Protein AF-A0A9J6AFB3-F1 (afdb_monomer)

pLDDT: mean 79.72, std 18.53, range [33.34, 96.12]

Sequence (185 aa):
MSPGISDPQLFFNQYLTPVLTSLRTRASAGGKRKFAANVFSAPDFQTIHALVQCTADLSAQGCYNCLSAVYSSLPDCECYAKRGNYHLMPSCIVRYEPYSFFNESLLAEAPPPLLSPPQPVSLLLPPPPPGKADKTPRTTTIIVVLAVTVVIFIVCIPVILMKRRKRKLVNKRESKDGLLMIKES

Mean predicted aligned error: 17.47 Å

Nearest PDB structures (foldseek):
  6gre-assembly1_A  TM=7.853E-01  e=1.695E-06  Arabidopsis thaliana
  6grf-assembly3_C  TM=8.055E-01  e=6.878E-06  Arabidopsis thaliana
  6grf-assembly1_A  TM=8.084E-01  e=7.769E-06  Arabidopsis thaliana
  3a2e-assembly2_B  TM=7.905E-01  e=1.429E-05  Ginkgo biloba
  4ddq-assembly1_B  TM=3.298E-01  e=2.056E+00  Bacillus subtilis

Radius of gyration: 26.36 Å; Cα contacts (8 Å, |Δi|>4): 180; chains: 1; bounding box: 50×64×77 Å

Organism: Solanum commersonii (NCBI:txid4109)

Structure (mmCIF, N/CA/C/O backbone):
data_AF-A0A9J6AFB3-F1
#
_entry.id   AF-A0A9J6AFB3-F1
#
loop_
_atom_site.group_PDB
_atom_site.id
_atom_site.type_symbol
_atom_site.label_atom_id
_atom_site.label_alt_id
_atom_site.label_comp_id
_atom_site.label_asym_id
_atom_site.label_entity_id
_atom_site.label_seq_id
_atom_site.pdbx_PDB_ins_code
_atom_site.Cartn_x
_atom_site.Cartn_y
_atom_site.Cartn_z
_atom_site.occupancy
_atom_site.B_iso_or_equiv
_atom_site.auth_seq_id
_atom_site.auth_comp_id
_atom_site.auth_asym_id
_atom_site.auth_atom_id
_atom_site.pdbx_PDB_model_num
ATOM 1 N N . MET A 1 1 ? 2.588 6.632 -23.016 1.00 43.12 1 MET A N 1
ATOM 2 C CA . MET A 1 1 ? 2.873 5.346 -22.343 1.00 43.12 1 MET A CA 1
ATOM 3 C C . MET A 1 1 ? 4.046 5.590 -21.407 1.00 43.12 1 MET A C 1
ATOM 5 O O . MET A 1 1 ? 5.099 5.970 -21.893 1.00 43.12 1 MET A O 1
ATOM 9 N N . SER A 1 2 ? 3.870 5.502 -20.091 1.00 52.91 2 SER A N 1
ATOM 10 C CA . SER A 1 2 ? 4.990 5.723 -19.166 1.00 52.91 2 SER A CA 1
ATOM 11 C C . SER A 1 2 ? 5.853 4.444 -19.142 1.00 52.91 2 SER A C 1
ATOM 13 O O . SER A 1 2 ? 5.262 3.377 -18.963 1.00 52.91 2 SER A O 1
ATOM 15 N N . PRO A 1 3 ? 7.187 4.484 -19.319 1.00 63.03 3 PRO A N 1
ATOM 16 C CA . PRO A 1 3 ? 8.021 3.283 -19.513 1.00 63.03 3 PRO A CA 1
ATOM 17 C C . PRO A 1 3 ? 8.035 2.385 -18.270 1.00 63.03 3 PRO A C 1
ATOM 19 O O . PRO A 1 3 ? 8.384 2.872 -17.208 1.00 63.03 3 PRO A O 1
ATOM 22 N N . GLY A 1 4 ? 7.591 1.124 -18.373 1.00 68.88 4 GLY A N 1
ATOM 23 C CA . GLY A 1 4 ? 7.476 0.172 -17.250 1.00 68.88 4 GLY A CA 1
ATOM 24 C C . GLY A 1 4 ? 8.739 0.034 -16.387 1.00 68.88 4 GLY A C 1
ATOM 25 O O . GLY A 1 4 ? 9.806 0.491 -16.770 1.00 68.88 4 GLY A O 1
ATOM 26 N N . ILE A 1 5 ? 8.606 -0.577 -15.208 1.00 80.50 5 ILE A N 1
ATOM 27 C CA . ILE A 1 5 ? 9.742 -0.802 -14.301 1.00 80.50 5 ILE A CA 1
ATOM 28 C C . ILE A 1 5 ? 10.738 -1.758 -14.963 1.00 80.50 5 ILE A C 1
ATOM 30 O O . ILE A 1 5 ? 10.336 -2.852 -15.366 1.00 80.50 5 ILE A O 1
ATOM 34 N N . SER A 1 6 ? 12.006 -1.346 -15.056 1.00 85.75 6 SER A N 1
ATOM 35 C CA . SER A 1 6 ? 13.073 -2.118 -15.711 1.00 85.75 6 SER A CA 1
ATOM 36 C C . SER A 1 6 ? 13.360 -3.436 -14.991 1.00 85.75 6 SER A C 1
ATOM 38 O O . SER A 1 6 ? 13.535 -4.470 -15.631 1.00 85.75 6 SER A O 1
ATOM 40 N N . ASP A 1 7 ? 13.366 -3.397 -13.655 1.00 89.94 7 ASP A N 1
ATOM 41 C CA . ASP A 1 7 ? 13.536 -4.561 -12.783 1.00 89.94 7 ASP A CA 1
ATOM 42 C C . ASP A 1 7 ? 12.373 -4.652 -11.770 1.00 89.94 7 ASP A C 1
ATOM 44 O O . ASP A 1 7 ? 12.407 -4.037 -10.693 1.00 89.94 7 A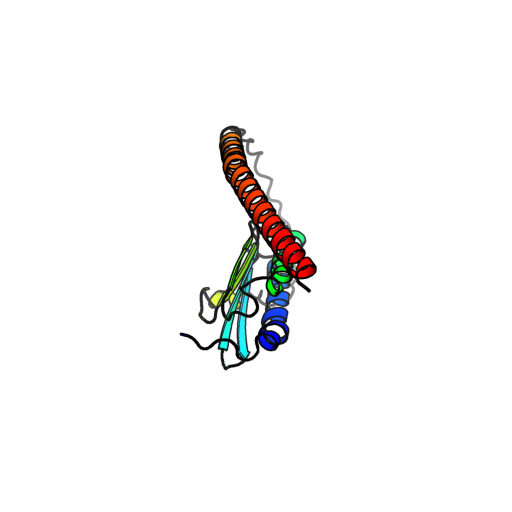SP A O 1
ATOM 48 N N . PRO A 1 8 ? 11.305 -5.395 -12.119 1.00 88.38 8 PRO A N 1
ATOM 49 C CA . PRO A 1 8 ? 10.124 -5.555 -11.274 1.00 88.38 8 PRO A CA 1
ATOM 50 C C . PRO A 1 8 ? 10.423 -6.200 -9.911 1.00 88.38 8 PRO A C 1
ATOM 52 O O . PRO A 1 8 ? 9.828 -5.823 -8.897 1.00 88.38 8 PRO A O 1
ATOM 55 N N . GLN A 1 9 ? 11.352 -7.159 -9.870 1.00 90.06 9 GLN A N 1
ATOM 56 C CA . GLN A 1 9 ? 11.665 -7.915 -8.659 1.00 90.06 9 GLN A CA 1
ATOM 57 C C . GLN A 1 9 ? 12.480 -7.065 -7.681 1.00 90.06 9 GLN A C 1
ATOM 59 O O . GLN A 1 9 ? 12.187 -7.054 -6.481 1.00 90.06 9 GLN A O 1
ATOM 64 N N . LEU A 1 10 ? 13.454 -6.307 -8.191 1.00 90.94 10 LEU A N 1
ATOM 65 C CA . LEU A 1 10 ? 14.213 -5.322 -7.424 1.00 90.94 10 LEU A CA 1
ATOM 66 C C . LEU A 1 10 ? 13.288 -4.266 -6.821 1.00 90.94 10 LEU A C 1
ATOM 68 O O . LEU A 1 10 ? 13.323 -4.035 -5.610 1.00 90.94 10 LEU A O 1
ATOM 72 N N . PHE A 1 11 ? 12.425 -3.667 -7.646 1.00 90.56 11 PHE A N 1
ATOM 73 C CA . PHE A 1 11 ? 11.455 -2.673 -7.195 1.00 90.56 11 PHE A CA 1
ATOM 74 C C . PHE A 1 11 ? 10.585 -3.205 -6.053 1.00 90.56 11 PHE A C 1
ATOM 76 O O . PHE A 1 11 ? 10.456 -2.561 -5.009 1.00 90.56 11 PHE A O 1
ATOM 83 N N . PHE A 1 12 ? 10.012 -4.398 -6.225 1.00 90.69 12 PHE A N 1
ATOM 84 C CA . PHE A 1 12 ? 9.112 -4.964 -5.230 1.00 90.69 12 PHE A CA 1
ATOM 85 C C . P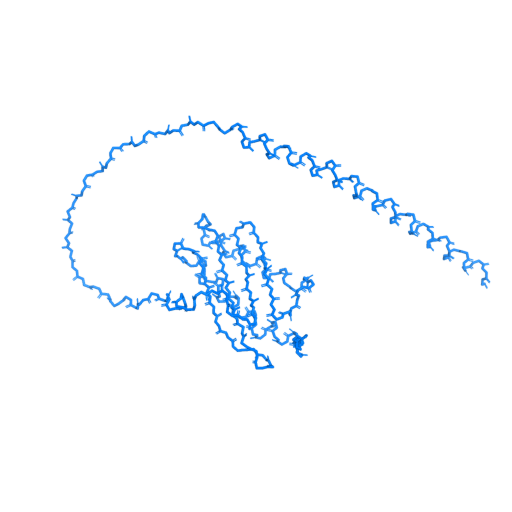HE A 1 12 ? 9.835 -5.314 -3.922 1.00 90.69 12 PHE A C 1
ATOM 87 O O . PHE A 1 12 ? 9.383 -4.914 -2.846 1.00 90.69 12 PHE A O 1
ATOM 94 N N . ASN A 1 13 ? 10.957 -6.033 -3.999 1.00 91.56 13 ASN A N 1
ATOM 95 C CA . ASN A 1 13 ? 11.630 -6.582 -2.821 1.00 91.56 13 ASN A CA 1
ATOM 96 C C . ASN A 1 13 ? 12.450 -5.538 -2.058 1.00 91.56 13 ASN A C 1
ATOM 98 O O . ASN A 1 13 ? 12.430 -5.534 -0.829 1.00 91.56 13 ASN A O 1
ATOM 102 N N . GLN A 1 14 ? 13.170 -4.661 -2.762 1.00 91.75 14 GLN A N 1
ATOM 103 C CA . GLN A 1 14 ? 14.108 -3.733 -2.122 1.00 91.75 14 GLN A CA 1
ATOM 104 C C . GLN A 1 14 ? 13.506 -2.360 -1.825 1.00 91.75 14 GLN A C 1
ATOM 106 O O . GLN A 1 14 ? 13.938 -1.714 -0.875 1.00 91.75 14 GLN A O 1
ATOM 111 N N . TYR A 1 15 ? 12.501 -1.920 -2.587 1.00 92.31 15 TYR A N 1
ATOM 112 C CA . TYR A 1 15 ? 11.960 -0.563 -2.452 1.00 92.31 15 TYR A CA 1
ATOM 113 C C . TYR A 1 15 ? 10.542 -0.557 -1.884 1.00 92.31 15 TYR A C 1
ATOM 115 O O . TYR A 1 15 ? 10.289 0.049 -0.843 1.00 92.31 15 TYR A O 1
ATOM 123 N N . LEU A 1 16 ? 9.608 -1.262 -2.526 1.00 91.81 16 LEU A N 1
ATOM 124 C CA . LEU A 1 16 ? 8.199 -1.207 -2.138 1.00 91.81 16 LEU A CA 1
ATOM 125 C C . LEU A 1 16 ? 7.927 -1.948 -0.819 1.00 91.81 16 LEU A C 1
ATOM 127 O O . LEU A 1 16 ? 7.285 -1.408 0.083 1.00 91.81 16 LEU A O 1
ATOM 131 N N . THR A 1 17 ? 8.434 -3.174 -0.687 1.00 92.12 17 THR A N 1
ATOM 132 C CA . THR A 1 17 ? 8.189 -4.049 0.471 1.00 92.12 17 THR A CA 1
ATOM 133 C C . THR A 1 17 ? 8.602 -3.430 1.814 1.00 92.12 17 THR A C 1
ATOM 135 O O . THR A 1 17 ? 7.777 -3.423 2.741 1.00 92.12 17 THR A O 1
ATOM 138 N N . PRO A 1 18 ? 9.822 -2.874 1.966 1.00 94.19 18 PRO A N 1
ATOM 139 C CA . PRO A 1 18 ? 10.234 -2.264 3.230 1.00 94.19 18 PRO A CA 1
ATOM 140 C C . PRO A 1 18 ? 9.375 -1.052 3.598 1.00 94.19 18 PRO A C 1
ATOM 142 O O . PRO A 1 18 ? 8.987 -0.891 4.760 1.00 94.19 18 PRO A O 1
ATOM 145 N N . VAL A 1 19 ? 9.011 -0.230 2.606 1.00 95.06 19 VAL A N 1
ATOM 146 C CA . VAL A 1 19 ? 8.152 0.941 2.814 1.00 95.06 19 VAL A CA 1
ATOM 147 C C . VAL A 1 19 ? 6.768 0.511 3.282 1.00 95.06 19 VAL A C 1
ATOM 149 O O . VAL A 1 19 ? 6.326 0.967 4.335 1.00 95.06 19 VAL A O 1
ATOM 152 N N . LEU A 1 20 ? 6.099 -0.401 2.571 1.00 93.94 20 LEU A N 1
ATOM 153 C CA . LEU A 1 20 ? 4.765 -0.876 2.955 1.00 93.94 20 LEU A CA 1
ATOM 154 C C . LEU A 1 20 ? 4.763 -1.550 4.337 1.00 93.94 20 LEU A C 1
ATOM 156 O O . LEU A 1 20 ? 3.833 -1.353 5.120 1.00 93.94 20 LEU A O 1
ATOM 160 N N . THR A 1 21 ? 5.833 -2.272 4.678 1.00 94.88 21 THR A N 1
ATOM 161 C CA . THR A 1 21 ? 6.031 -2.867 6.008 1.00 94.88 21 THR A CA 1
ATOM 162 C C . THR A 1 21 ? 6.105 -1.806 7.108 1.00 94.88 21 THR A C 1
ATOM 164 O O . THR A 1 21 ? 5.436 -1.940 8.137 1.00 94.88 21 THR A O 1
ATOM 167 N N . SER A 1 22 ? 6.871 -0.735 6.885 1.00 95.44 22 SER A N 1
ATOM 168 C CA . SER A 1 22 ? 6.963 0.404 7.807 1.00 95.44 22 SER A CA 1
ATOM 169 C C . SER A 1 22 ? 5.628 1.144 7.935 1.00 95.44 22 SER A C 1
ATOM 171 O O . SER A 1 22 ? 5.167 1.417 9.047 1.00 95.44 22 SER A O 1
ATOM 173 N N . LEU A 1 23 ? 4.959 1.411 6.806 1.00 95.25 23 LEU A N 1
ATOM 174 C CA . LEU A 1 23 ? 3.648 2.061 6.769 1.00 95.25 23 LEU A CA 1
ATOM 175 C C . LEU A 1 23 ? 2.605 1.284 7.565 1.00 95.25 23 LEU A C 1
ATOM 177 O O . LEU A 1 23 ? 1.886 1.876 8.368 1.00 95.25 23 LEU A O 1
ATOM 181 N N . ARG A 1 24 ? 2.562 -0.041 7.401 1.00 95.56 24 ARG A N 1
ATOM 182 C CA . ARG A 1 24 ? 1.685 -0.916 8.180 1.00 95.56 24 ARG A CA 1
ATOM 183 C C . ARG A 1 24 ? 1.901 -0.736 9.674 1.00 95.56 24 ARG A C 1
ATOM 185 O O . ARG A 1 24 ? 0.925 -0.551 10.398 1.00 95.56 24 ARG A O 1
ATOM 192 N N . THR A 1 25 ? 3.148 -0.795 10.139 1.00 95.25 25 THR A N 1
ATOM 193 C CA . THR A 1 25 ? 3.458 -0.656 11.568 1.00 95.25 25 THR A CA 1
ATOM 194 C C . THR A 1 25 ? 2.987 0.698 12.096 1.00 95.25 25 THR A C 1
ATOM 196 O O . THR A 1 25 ? 2.311 0.745 13.121 1.00 95.25 25 THR A O 1
ATOM 199 N N . ARG A 1 26 ? 3.247 1.789 11.361 1.00 94.19 26 ARG A N 1
ATOM 200 C CA . ARG A 1 26 ? 2.820 3.143 11.751 1.00 94.19 26 ARG A CA 1
ATOM 201 C C . ARG A 1 26 ? 1.300 3.304 11.778 1.00 94.19 26 ARG A C 1
ATOM 203 O O . ARG A 1 26 ? 0.762 3.765 12.778 1.00 94.19 26 ARG A O 1
ATOM 210 N N . ALA A 1 27 ? 0.601 2.870 10.731 1.00 94.75 27 ALA A N 1
ATOM 211 C CA . ALA A 1 27 ? -0.859 2.960 10.660 1.00 94.75 27 ALA A CA 1
ATOM 212 C C . ALA A 1 27 ? -1.556 2.107 11.737 1.00 94.75 27 ALA A C 1
ATOM 214 O O . ALA A 1 27 ? -2.612 2.484 12.247 1.00 94.75 27 ALA A O 1
ATOM 215 N N . SER A 1 28 ? -0.947 0.975 12.109 1.00 95.62 28 SER A N 1
ATOM 216 C CA . SER A 1 28 ? -1.469 0.067 13.139 1.00 95.62 28 SER A CA 1
ATOM 217 C C . SER A 1 28 ? -1.237 0.582 14.559 1.00 95.62 28 SER A C 1
ATOM 219 O O . SER A 1 28 ? -2.079 0.350 15.426 1.00 95.62 28 SER A O 1
ATOM 221 N N . ALA A 1 29 ? -0.123 1.286 14.799 1.00 89.56 29 ALA A N 1
ATOM 222 C CA . ALA A 1 29 ? 0.284 1.755 16.124 1.00 89.56 29 ALA A CA 1
ATOM 223 C C . ALA A 1 29 ? -0.684 2.776 16.749 1.00 89.56 29 ALA A C 1
ATOM 225 O O . ALA A 1 29 ? -0.753 2.867 17.972 1.00 89.56 29 ALA A O 1
ATOM 226 N N . GLY A 1 30 ? -1.472 3.508 15.954 1.00 71.50 30 GLY A N 1
ATOM 227 C CA . GLY A 1 30 ? -2.537 4.368 16.477 1.00 71.50 30 GLY A CA 1
ATOM 228 C C . GLY A 1 30 ? -2.709 5.688 15.732 1.00 71.50 30 GLY A C 1
ATOM 229 O O . GLY A 1 30 ? -2.122 5.916 14.681 1.00 71.50 30 GLY A O 1
ATOM 230 N N . GLY A 1 31 ? -3.568 6.551 16.279 1.00 72.94 31 GLY A N 1
ATOM 231 C CA . GLY A 1 31 ? -4.023 7.799 15.660 1.00 72.94 31 GLY A CA 1
ATOM 232 C C . GLY A 1 31 ? -5.484 7.715 15.210 1.00 72.94 31 GLY A C 1
ATOM 233 O O . GLY A 1 31 ? -5.969 6.651 14.825 1.00 72.94 31 GLY A O 1
ATOM 234 N N . LYS A 1 32 ? -6.207 8.843 15.248 1.00 77.00 32 LYS A N 1
ATOM 235 C CA . LYS A 1 32 ? -7.659 8.891 14.960 1.00 77.00 32 LYS A CA 1
ATOM 236 C C . 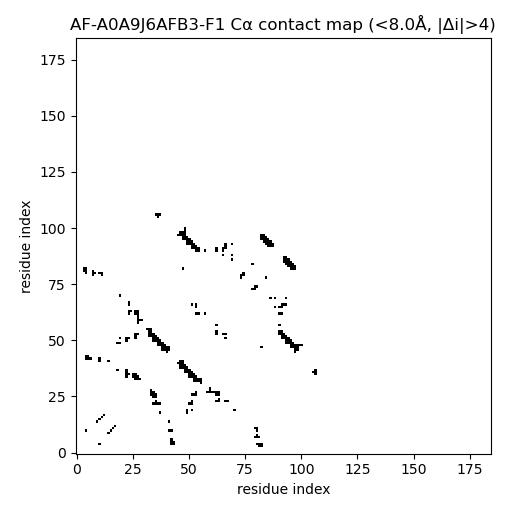LYS A 1 32 ? -8.019 8.362 13.567 1.00 77.00 32 LYS A C 1
ATOM 238 O O . LYS A 1 32 ? -9.114 7.851 13.372 1.00 77.00 32 LYS A O 1
ATOM 243 N N . ARG A 1 33 ? -7.102 8.497 12.604 1.00 80.56 33 ARG A N 1
ATOM 244 C CA . ARG A 1 33 ? -7.313 8.126 11.197 1.00 80.56 33 ARG A CA 1
ATOM 245 C C . ARG A 1 33 ? -6.618 6.830 10.764 1.00 80.56 33 ARG A C 1
ATOM 247 O O . ARG A 1 33 ? -6.799 6.458 9.609 1.00 80.56 33 ARG A O 1
ATOM 254 N N . LYS A 1 34 ? -5.829 6.189 11.646 1.00 92.12 34 LYS A N 1
ATOM 255 C CA . LYS A 1 34 ? -5.082 4.933 11.399 1.00 92.12 34 LYS A CA 1
ATOM 256 C C . LYS A 1 34 ? -4.462 4.859 10.000 1.00 92.12 34 LYS A C 1
ATOM 258 O O . LYS A 1 34 ? -4.704 3.919 9.246 1.00 92.12 34 LYS A O 1
ATOM 263 N N . PHE A 1 35 ? -3.712 5.893 9.637 1.00 93.25 35 PHE A N 1
ATOM 264 C CA . PHE A 1 35 ? -3.097 6.029 8.322 1.00 93.25 35 PHE A CA 1
ATOM 265 C C . PHE A 1 35 ? -1.602 6.289 8.465 1.00 93.25 35 PHE A C 1
ATOM 267 O O . PHE A 1 35 ? -1.144 6.789 9.490 1.00 93.25 35 PHE A O 1
ATOM 274 N N . ALA A 1 36 ? -0.852 5.959 7.424 1.00 94.06 36 ALA A N 1
ATOM 275 C CA . ALA A 1 36 ? 0.543 6.335 7.293 1.00 94.06 36 ALA A CA 1
ATOM 276 C C . ALA A 1 36 ? 0.871 6.513 5.816 1.00 94.06 36 ALA A C 1
ATOM 278 O O . ALA A 1 36 ? 0.386 5.757 4.974 1.00 94.06 36 ALA A O 1
ATOM 279 N N . ALA A 1 37 ? 1.727 7.481 5.515 1.00 94.81 37 ALA A N 1
ATOM 280 C CA . ALA A 1 37 ? 2.205 7.725 4.166 1.00 94.81 37 ALA A CA 1
ATOM 281 C C . ALA A 1 37 ? 3.729 7.882 4.133 1.00 94.81 37 ALA A C 1
ATOM 283 O O . ALA A 1 37 ? 4.373 8.114 5.166 1.00 94.81 37 ALA A O 1
ATOM 284 N N . ASN A 1 38 ? 4.304 7.688 2.952 1.00 94.50 38 ASN A N 1
ATOM 285 C CA . ASN A 1 38 ? 5.706 7.936 2.656 1.00 94.50 38 ASN A CA 1
ATOM 286 C C . ASN A 1 38 ? 5.873 8.336 1.186 1.00 94.50 38 ASN A C 1
ATOM 288 O O . ASN A 1 38 ? 5.089 7.917 0.335 1.00 94.50 38 ASN A O 1
ATOM 292 N N . VAL A 1 39 ? 6.924 9.096 0.899 1.00 94.94 39 VAL A N 1
ATOM 293 C CA . VAL A 1 39 ? 7.396 9.368 -0.459 1.00 94.94 39 VAL A CA 1
ATOM 294 C C . VAL A 1 39 ? 8.824 8.857 -0.538 1.00 94.94 39 VAL A C 1
ATOM 296 O O . VAL A 1 39 ? 9.637 9.161 0.332 1.00 94.94 39 VAL A O 1
ATOM 299 N N . PHE A 1 40 ? 9.122 8.030 -1.533 1.00 92.31 40 PHE A N 1
ATOM 300 C CA . PHE A 1 40 ? 10.441 7.422 -1.678 1.00 92.31 40 PHE A CA 1
ATOM 301 C C . PHE A 1 40 ? 10.862 7.351 -3.139 1.00 92.31 40 PHE A C 1
ATOM 303 O O . PHE A 1 40 ? 10.031 7.294 -4.045 1.00 92.31 40 PHE A O 1
ATOM 310 N N . SER A 1 41 ? 12.173 7.343 -3.355 1.00 92.81 41 SER A N 1
ATOM 311 C CA . SER A 1 41 ? 12.764 7.149 -4.674 1.00 92.81 41 SER A CA 1
ATOM 312 C C . SER A 1 41 ? 12.989 5.662 -4.929 1.00 92.81 41 SER A C 1
ATOM 314 O O . SER A 1 41 ? 13.492 4.938 -4.070 1.00 92.81 41 SER A O 1
ATOM 316 N N . ALA A 1 42 ? 12.607 5.218 -6.116 1.00 88.00 42 ALA A N 1
ATOM 317 C CA . ALA A 1 42 ? 12.733 3.860 -6.617 1.00 88.00 42 ALA A CA 1
ATOM 318 C C . ALA A 1 42 ? 13.647 3.843 -7.866 1.00 88.00 42 ALA A C 1
ATOM 320 O O . ALA A 1 42 ? 14.049 4.914 -8.339 1.00 88.00 42 ALA A O 1
ATOM 321 N N . PRO A 1 43 ? 14.006 2.660 -8.406 1.00 83.31 43 PRO A N 1
ATOM 322 C CA . PRO A 1 43 ? 14.789 2.552 -9.635 1.00 83.31 43 PRO A CA 1
ATOM 323 C C . PRO A 1 43 ? 14.178 3.340 -10.802 1.00 83.31 43 PRO A C 1
ATOM 325 O O . PRO A 1 43 ? 13.001 3.706 -10.784 1.00 83.31 43 PRO A O 1
ATOM 328 N N . ASP A 1 44 ? 14.994 3.605 -11.824 1.00 84.31 44 ASP A N 1
ATOM 329 C CA . ASP A 1 44 ? 14.610 4.386 -13.009 1.00 84.31 44 ASP A CA 1
ATOM 330 C C . ASP A 1 44 ? 14.172 5.832 -12.688 1.00 84.31 44 ASP A C 1
ATOM 332 O O . ASP A 1 44 ? 13.315 6.398 -13.369 1.00 84.31 44 ASP A O 1
ATOM 336 N N . PHE A 1 45 ? 14.754 6.430 -11.638 1.00 72.31 45 PHE A N 1
ATOM 337 C CA . PHE A 1 45 ? 14.472 7.798 -11.168 1.00 72.31 45 PHE A CA 1
ATOM 338 C C . PHE A 1 45 ? 12.989 8.054 -10.852 1.00 72.31 45 PHE A C 1
ATOM 340 O O . PHE A 1 45 ? 12.480 9.162 -11.025 1.00 72.31 45 PHE A O 1
ATOM 347 N N . GLN A 1 46 ? 12.279 7.024 -10.387 1.00 83.00 46 GLN A N 1
ATOM 348 C CA . GLN A 1 46 ? 10.854 7.123 -10.097 1.00 83.00 46 GLN A CA 1
ATOM 349 C C . GLN A 1 46 ? 10.621 7.561 -8.654 1.00 83.00 46 GLN A C 1
ATOM 351 O O . GLN A 1 46 ? 11.071 6.911 -7.713 1.00 83.00 46 GLN A O 1
ATOM 356 N N . THR A 1 47 ? 9.858 8.634 -8.473 1.00 91.94 47 THR A N 1
ATOM 357 C CA . THR A 1 47 ? 9.291 8.988 -7.169 1.00 91.94 47 THR A CA 1
ATOM 358 C C . THR A 1 47 ? 7.983 8.235 -6.981 1.00 91.94 47 THR A C 1
ATOM 360 O O . THR A 1 47 ? 7.101 8.310 -7.833 1.00 91.94 47 THR A O 1
ATOM 363 N N . ILE A 1 48 ? 7.851 7.518 -5.867 1.00 93.12 48 ILE A N 1
ATOM 364 C CA . ILE A 1 48 ? 6.638 6.794 -5.500 1.00 93.12 48 ILE A CA 1
ATOM 365 C C . ILE A 1 48 ? 6.051 7.407 -4.235 1.00 93.12 48 ILE A C 1
ATOM 367 O O . ILE A 1 48 ? 6.710 7.512 -3.200 1.00 93.12 48 ILE A O 1
ATOM 371 N N . HIS A 1 49 ? 4.777 7.765 -4.320 1.00 94.69 49 HIS A N 1
ATOM 372 C CA . HIS A 1 49 ? 3.955 8.176 -3.194 1.00 94.69 49 HIS A CA 1
ATOM 373 C C . HIS A 1 49 ? 3.219 6.931 -2.708 1.00 94.69 49 HIS A C 1
ATOM 375 O O . HIS A 1 49 ? 2.576 6.261 -3.508 1.00 94.69 49 HIS A O 1
ATOM 381 N N . ALA A 1 50 ? 3.311 6.589 -1.427 1.00 94.62 50 ALA A N 1
ATOM 382 C CA . ALA A 1 50 ? 2.656 5.417 -0.853 1.00 94.62 50 ALA A CA 1
ATOM 383 C C . ALA A 1 50 ? 1.876 5.790 0.405 1.00 94.62 50 ALA A C 1
ATOM 385 O O . ALA A 1 50 ? 2.353 6.548 1.245 1.00 94.62 50 ALA A O 1
ATOM 386 N N . LEU A 1 51 ? 0.682 5.225 0.545 1.00 95.12 51 LEU A N 1
ATOM 387 C CA . LEU A 1 51 ? -0.211 5.424 1.674 1.00 95.12 51 LEU A CA 1
ATOM 388 C C . LEU A 1 51 ? -0.898 4.110 2.027 1.00 95.12 51 LEU A C 1
ATOM 390 O O . LEU A 1 51 ? -1.348 3.361 1.159 1.00 95.12 51 LEU A O 1
ATOM 394 N N . VAL A 1 52 ? -1.035 3.871 3.325 1.00 95.75 52 VAL A N 1
ATOM 395 C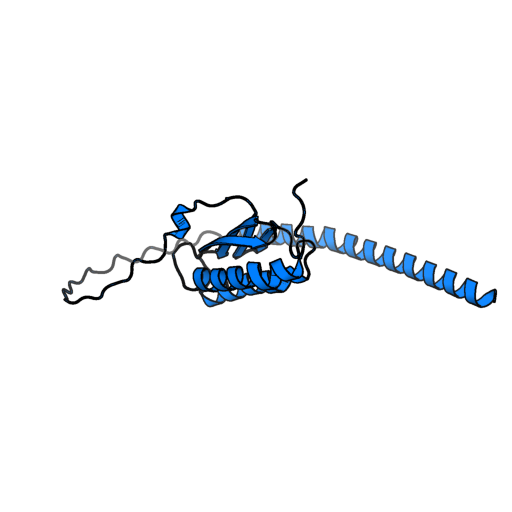 CA . VAL A 1 52 ? -1.910 2.832 3.859 1.00 95.75 52 VAL A CA 1
ATOM 396 C C . VAL A 1 52 ? -2.864 3.447 4.869 1.00 95.75 52 VAL A C 1
ATOM 398 O O . VAL A 1 52 ? -2.516 4.407 5.562 1.00 95.75 52 VAL A O 1
ATOM 401 N N . GLN A 1 53 ? -4.065 2.893 4.967 1.00 95.56 53 GLN A N 1
ATOM 402 C CA . GLN A 1 53 ? -5.040 3.326 5.959 1.00 95.56 53 GLN A CA 1
ATOM 403 C C . GLN A 1 53 ? -5.931 2.165 6.381 1.00 95.56 53 GLN A C 1
ATOM 405 O O . GLN A 1 53 ? -6.308 1.339 5.557 1.00 95.56 53 GLN A O 1
ATOM 410 N N . CYS A 1 54 ? -6.279 2.126 7.661 1.00 95.81 54 CYS A N 1
ATOM 411 C CA . CYS A 1 54 ? -7.276 1.233 8.232 1.00 95.81 54 CYS A CA 1
ATOM 412 C C . CYS A 1 54 ? -8.535 2.012 8.616 1.00 95.81 54 CYS A C 1
ATOM 414 O O . CYS A 1 54 ? -8.479 3.212 8.895 1.00 95.81 54 CYS A O 1
ATOM 416 N N . THR A 1 55 ? -9.672 1.327 8.689 1.00 93.75 55 THR A N 1
ATOM 417 C CA . THR A 1 55 ? -10.885 1.905 9.267 1.00 93.75 55 THR A CA 1
ATOM 418 C C . THR A 1 55 ? -10.712 2.110 10.777 1.00 93.75 55 THR A C 1
ATOM 420 O O . THR A 1 55 ? -10.001 1.362 11.456 1.00 93.75 55 THR A O 1
ATOM 423 N N . ALA A 1 56 ? -11.313 3.178 11.311 1.00 91.19 56 ALA A N 1
ATOM 424 C CA . ALA A 1 56 ? -11.082 3.628 12.687 1.00 91.19 56 ALA A CA 1
ATOM 425 C C . ALA A 1 56 ? -11.539 2.618 13.760 1.00 91.19 56 ALA A C 1
ATOM 427 O O . ALA A 1 56 ? -11.030 2.649 14.879 1.00 91.19 56 ALA A O 1
ATOM 428 N N . ASP A 1 57 ? -12.461 1.720 13.412 1.00 90.88 57 ASP A N 1
ATOM 429 C CA . ASP A 1 57 ? -13.032 0.673 14.264 1.00 90.88 57 ASP A CA 1
ATOM 430 C C . ASP A 1 57 ? -12.084 -0.511 14.519 1.00 90.88 57 ASP A C 1
ATOM 432 O O . ASP A 1 57 ? -12.284 -1.260 15.476 1.00 90.88 57 ASP A O 1
ATOM 436 N N . LEU A 1 58 ? -11.026 -0.679 13.717 1.00 93.75 58 LEU A N 1
ATOM 437 C CA . LEU A 1 58 ? -10.086 -1.783 13.902 1.00 93.75 58 LEU A CA 1
ATOM 438 C C . LEU A 1 58 ? -9.178 -1.590 15.122 1.00 93.75 58 LEU A C 1
ATOM 440 O O . LEU A 1 58 ? -8.593 -0.525 15.340 1.00 93.75 58 LEU A O 1
ATOM 444 N N . SER A 1 59 ? -8.933 -2.675 15.862 1.00 94.12 59 SER A N 1
ATOM 445 C CA . SER A 1 59 ? -7.831 -2.731 16.831 1.00 94.12 59 SER A CA 1
ATOM 446 C C . SER A 1 59 ? -6.472 -2.560 16.133 1.00 94.12 59 SER A C 1
ATOM 448 O O . SER A 1 59 ? -6.363 -2.694 14.912 1.00 94.12 59 SER A O 1
ATOM 450 N N . ALA A 1 60 ? -5.411 -2.269 16.893 1.00 94.25 60 ALA A N 1
ATOM 451 C CA . ALA A 1 60 ? -4.052 -2.194 16.342 1.00 94.25 60 ALA A CA 1
ATOM 452 C C . ALA A 1 60 ? -3.668 -3.496 15.614 1.00 94.25 60 ALA A C 1
ATOM 454 O O . ALA A 1 60 ? -3.235 -3.466 14.463 1.00 94.25 60 ALA A O 1
ATOM 455 N N . GLN A 1 61 ? -3.937 -4.644 16.244 1.00 95.12 61 GLN A N 1
ATOM 456 C CA . GLN A 1 61 ? -3.699 -5.955 15.642 1.00 95.12 61 GLN A CA 1
ATOM 457 C C . GLN A 1 61 ? -4.585 -6.204 14.414 1.00 95.12 61 GLN A C 1
ATOM 459 O O . GLN A 1 61 ? -4.114 -6.745 13.417 1.00 95.12 61 GLN A O 1
ATOM 464 N N . GLY A 1 62 ? -5.856 -5.792 14.455 1.00 95.56 62 GLY A N 1
ATOM 465 C CA . GLY A 1 62 ? -6.770 -5.916 13.318 1.00 95.56 62 GLY A CA 1
ATOM 466 C C . GLY A 1 62 ? -6.279 -5.134 12.099 1.00 95.56 62 GLY A C 1
ATOM 467 O O . GLY A 1 62 ? -6.259 -5.668 10.991 1.00 95.56 62 GLY A O 1
ATOM 468 N N . CYS A 1 63 ? -5.807 -3.904 12.313 1.00 96.12 63 CYS A N 1
ATOM 469 C CA . CYS A 1 63 ? -5.203 -3.083 11.265 1.00 96.12 63 CYS A CA 1
ATOM 470 C C . CYS A 1 63 ? -3.936 -3.734 10.694 1.00 96.12 63 CYS A C 1
ATOM 472 O O . CYS A 1 63 ? -3.809 -3.883 9.476 1.00 96.12 63 CYS A O 1
ATOM 474 N N . TYR A 1 64 ? -3.047 -4.212 11.570 1.00 96.12 64 TYR A N 1
ATOM 475 C CA . TYR A 1 64 ? -1.818 -4.890 11.166 1.00 96.12 64 TYR A CA 1
ATOM 476 C C . TYR A 1 64 ? -2.102 -6.120 10.299 1.00 96.12 64 TYR A C 1
ATOM 478 O O . TYR A 1 64 ? -1.476 -6.314 9.254 1.00 96.12 64 TYR A O 1
ATOM 486 N N . ASN A 1 65 ? -3.070 -6.939 10.715 1.00 95.88 65 ASN A N 1
ATOM 487 C CA . ASN A 1 65 ? -3.456 -8.153 10.006 1.00 95.88 65 ASN A CA 1
ATOM 488 C C . ASN A 1 65 ? -4.093 -7.835 8.650 1.00 95.88 65 ASN A C 1
ATOM 490 O O . ASN A 1 65 ? -3.732 -8.463 7.658 1.00 95.88 65 ASN A O 1
ATOM 494 N N . CYS A 1 66 ? -4.982 -6.837 8.587 1.00 95.88 66 CYS A N 1
ATOM 495 C CA . CYS A 1 66 ? -5.618 -6.427 7.334 1.00 95.88 66 CYS A CA 1
ATOM 496 C C . CYS A 1 66 ? -4.574 -5.992 6.297 1.00 95.88 66 CYS A C 1
ATOM 498 O O . CYS A 1 66 ? -4.543 -6.504 5.180 1.00 95.88 66 CYS A O 1
ATOM 500 N N . LEU A 1 67 ? -3.653 -5.109 6.689 1.00 95.94 67 LEU A N 1
ATOM 501 C CA . LEU A 1 67 ? -2.596 -4.626 5.799 1.00 95.94 67 LEU A CA 1
ATOM 502 C C . LEU A 1 67 ? -1.599 -5.729 5.413 1.00 95.94 67 LEU A C 1
ATOM 504 O O . LEU A 1 67 ? -1.098 -5.738 4.289 1.00 95.94 67 LEU A O 1
ATOM 508 N N . SER A 1 68 ? -1.332 -6.684 6.311 1.00 95.00 68 SER A N 1
ATOM 509 C CA . SER A 1 68 ? -0.484 -7.845 6.003 1.00 95.00 68 SER A CA 1
ATOM 510 C C . SER A 1 68 ? -1.128 -8.769 4.970 1.00 95.00 68 SER A C 1
ATOM 512 O O . SER A 1 68 ? -0.433 -9.251 4.082 1.00 95.00 68 SER A O 1
ATOM 514 N N . ALA A 1 69 ? -2.447 -8.969 5.036 1.00 92.31 69 ALA A N 1
ATOM 515 C CA . ALA A 1 69 ? -3.172 -9.766 4.050 1.00 92.31 69 ALA A CA 1
ATOM 516 C C . ALA A 1 69 ? -3.087 -9.152 2.644 1.00 92.31 69 ALA A C 1
ATOM 518 O O . ALA A 1 69 ? -2.852 -9.876 1.678 1.00 92.31 69 ALA A O 1
ATOM 519 N N . VAL A 1 70 ? -3.198 -7.819 2.532 1.00 88.94 70 VAL A N 1
ATOM 520 C CA . VAL A 1 70 ? -2.978 -7.122 1.254 1.00 88.94 70 VAL A CA 1
ATOM 521 C C . VAL A 1 70 ? -1.569 -7.399 0.743 1.00 88.94 70 VAL A C 1
ATOM 523 O O . VAL A 1 70 ? -1.414 -7.858 -0.385 1.00 88.94 70 VAL A O 1
ATOM 526 N N . TYR A 1 71 ? -0.556 -7.177 1.582 1.00 84.69 71 TYR A N 1
ATOM 527 C CA . TYR A 1 71 ? 0.846 -7.375 1.221 1.00 84.69 71 TYR A CA 1
ATOM 528 C C . TYR A 1 71 ? 1.125 -8.791 0.696 1.00 84.69 71 TYR A C 1
ATOM 530 O O . TYR A 1 71 ? 1.720 -8.940 -0.369 1.00 84.69 71 TYR A O 1
ATOM 538 N N . SER A 1 72 ? 0.641 -9.822 1.394 1.00 88.25 72 SER A N 1
ATOM 539 C CA . SER A 1 72 ? 0.818 -11.222 0.991 1.00 88.25 72 SER A CA 1
ATOM 540 C C . SER A 1 72 ? 0.155 -11.566 -0.344 1.00 88.25 72 SER A C 1
ATOM 542 O O . SER A 1 72 ? 0.574 -12.524 -0.978 1.00 88.25 72 SER A O 1
ATOM 544 N N . SER A 1 73 ? -0.846 -10.796 -0.781 1.00 87.44 73 SER A N 1
ATOM 545 C CA . SER A 1 73 ? -1.535 -11.009 -2.061 1.00 87.44 73 SER A CA 1
ATOM 546 C C . SER A 1 73 ? -0.905 -10.276 -3.251 1.00 87.44 73 SER A C 1
ATOM 548 O O . SER A 1 73 ? -1.232 -10.582 -4.396 1.00 87.44 73 SER A O 1
ATOM 550 N N . LEU A 1 74 ? -0.010 -9.307 -3.007 1.00 85.56 74 LEU A N 1
ATOM 551 C CA . LEU A 1 74 ? 0.607 -8.506 -4.072 1.00 85.56 74 LEU A CA 1
ATOM 552 C C . LEU A 1 74 ? 1.443 -9.332 -5.069 1.00 85.56 74 LEU A C 1
ATOM 554 O O . LEU A 1 74 ? 1.369 -9.023 -6.258 1.00 85.56 74 LEU A O 1
ATOM 558 N N . PRO A 1 75 ? 2.223 -10.354 -4.655 1.00 86.69 75 PRO A N 1
ATOM 559 C CA . PRO A 1 75 ? 2.988 -11.182 -5.593 1.00 86.69 75 PRO A CA 1
ATOM 560 C C . PRO A 1 75 ? 2.123 -11.948 -6.597 1.00 86.69 75 PRO A C 1
ATOM 562 O O . PRO A 1 75 ? 2.529 -12.125 -7.741 1.00 86.69 75 PRO A O 1
ATOM 565 N N . ASP A 1 76 ? 0.922 -12.359 -6.186 1.00 87.31 76 ASP A N 1
ATOM 566 C CA . ASP A 1 76 ? 0.023 -13.182 -7.001 1.00 87.31 76 ASP A CA 1
ATOM 567 C C . ASP A 1 76 ? -0.915 -12.350 -7.891 1.00 87.31 76 ASP A C 1
ATOM 569 O O . ASP A 1 76 ? -1.693 -12.898 -8.675 1.00 87.31 76 ASP A O 1
ATOM 573 N N . CYS A 1 77 ? -0.892 -11.019 -7.766 1.00 83.94 77 CYS A N 1
ATOM 574 C CA . CYS A 1 77 ? -1.789 -10.154 -8.516 1.00 83.94 77 CYS A CA 1
ATOM 575 C C . CYS A 1 77 ? -1.221 -9.783 -9.894 1.00 83.94 77 CYS A C 1
ATOM 577 O O . CYS A 1 77 ? -0.026 -9.555 -10.058 1.00 83.94 77 CYS A O 1
ATOM 579 N N . GLU A 1 78 ? -2.093 -9.560 -10.885 1.00 84.88 78 GLU A N 1
ATOM 580 C CA . GLU A 1 78 ? -1.703 -8.971 -12.186 1.00 84.88 78 GLU A CA 1
ATOM 581 C C . GLU A 1 78 ? -1.117 -7.551 -12.058 1.00 84.88 78 GLU A C 1
ATOM 583 O O . GLU A 1 78 ? -0.662 -6.940 -13.027 1.00 84.88 78 GLU A O 1
ATOM 588 N N . CYS A 1 79 ? -1.196 -6.979 -10.862 1.00 82.50 79 CYS A N 1
ATOM 589 C CA . CYS A 1 79 ? -0.624 -5.708 -10.471 1.00 82.50 79 CYS A CA 1
ATOM 590 C C . CYS A 1 79 ? 0.771 -5.810 -9.836 1.00 82.50 79 CYS A C 1
ATOM 592 O O . CYS A 1 79 ? 1.310 -4.779 -9.420 1.00 82.50 79 CYS A O 1
ATOM 594 N N . TYR A 1 80 ? 1.356 -7.013 -9.786 1.00 84.81 80 TYR A N 1
ATOM 595 C CA . TYR A 1 80 ? 2.693 -7.238 -9.260 1.00 84.81 80 TYR A CA 1
ATOM 596 C C . TYR A 1 80 ? 3.690 -6.276 -9.900 1.00 84.81 80 TYR A C 1
ATOM 598 O O . TYR A 1 80 ? 3.745 -6.139 -11.125 1.00 84.81 80 TYR A O 1
ATOM 606 N N . ALA A 1 81 ? 4.445 -5.581 -9.047 1.00 83.25 81 ALA A N 1
ATOM 607 C CA . ALA A 1 81 ? 5.501 -4.656 -9.442 1.00 83.25 81 ALA A CA 1
ATOM 608 C C . ALA A 1 81 ? 5.090 -3.617 -10.510 1.00 83.25 81 ALA A C 1
ATOM 610 O O . ALA A 1 81 ? 5.925 -3.092 -11.245 1.00 83.25 81 ALA A O 1
ATOM 611 N N . LYS A 1 82 ? 3.799 -3.267 -10.596 1.00 86.81 82 LYS A N 1
ATOM 612 C CA . LYS A 1 82 ? 3.377 -2.066 -11.326 1.00 86.81 82 LYS A CA 1
ATOM 613 C C . LYS A 1 82 ? 3.838 -0.837 -10.561 1.00 86.81 82 LYS A C 1
ATOM 615 O O . LYS A 1 82 ? 3.903 -0.883 -9.340 1.00 86.81 82 LYS A O 1
ATOM 620 N N . ARG A 1 83 ? 4.087 0.271 -11.268 1.00 84.81 83 ARG A N 1
ATOM 621 C CA . ARG A 1 83 ? 4.455 1.568 -10.662 1.00 84.81 83 ARG A CA 1
ATOM 622 C C . ARG A 1 83 ? 3.379 2.178 -9.777 1.00 84.81 83 ARG A C 1
ATOM 624 O O . ARG A 1 83 ? 3.684 2.980 -8.905 1.00 84.81 83 ARG A O 1
ATOM 631 N N . GLY A 1 84 ? 2.128 1.843 -10.058 1.00 88.75 84 GLY A N 1
ATOM 632 C CA . GLY A 1 84 ? 0.980 2.321 -9.316 1.00 88.75 84 GLY A CA 1
ATOM 633 C C . GLY A 1 84 ? 0.005 1.184 -9.092 1.00 88.75 84 GLY A C 1
ATOM 634 O O . GLY A 1 84 ? -0.170 0.324 -9.964 1.00 88.75 84 GLY 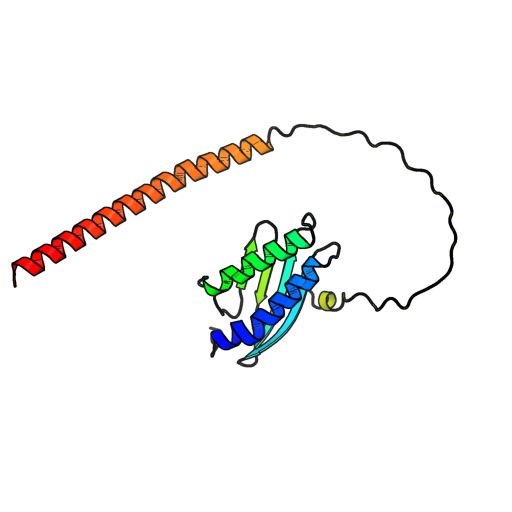A O 1
ATOM 635 N N . ASN A 1 85 ? -0.593 1.163 -7.911 1.00 89.25 85 ASN A N 1
ATOM 636 C CA . ASN A 1 85 ? -1.592 0.186 -7.533 1.00 89.25 85 ASN A CA 1
ATOM 637 C C . ASN A 1 85 ? -2.483 0.745 -6.425 1.00 89.25 85 ASN A C 1
ATOM 639 O O . ASN A 1 85 ? -2.033 1.476 -5.539 1.00 89.25 85 ASN A O 1
ATOM 643 N N . TYR A 1 86 ? -3.747 0.345 -6.460 1.00 90.19 86 TYR A N 1
ATOM 644 C CA . TYR A 1 86 ? -4.715 0.635 -5.427 1.00 90.19 86 TYR A CA 1
ATOM 645 C C . TYR A 1 86 ? -5.443 -0.647 -5.020 1.00 90.19 86 TYR A C 1
ATOM 647 O O . TYR A 1 86 ? -6.332 -1.128 -5.721 1.00 90.19 86 TYR A O 1
ATOM 655 N N . HIS A 1 87 ? -5.070 -1.185 -3.861 1.00 87.62 87 HIS A N 1
ATOM 656 C CA . HIS A 1 87 ? -5.736 -2.323 -3.242 1.00 87.62 87 HIS A CA 1
ATOM 657 C C . HIS A 1 87 ? -6.736 -1.853 -2.193 1.00 87.62 87 HIS A C 1
ATOM 659 O O . HIS A 1 87 ? -6.366 -1.249 -1.183 1.00 87.62 87 HIS A O 1
ATOM 665 N N . LEU A 1 88 ? -8.005 -2.184 -2.432 1.00 86.56 88 LEU A N 1
ATOM 666 C CA . LEU A 1 88 ? -9.121 -1.904 -1.541 1.00 86.56 88 LEU A CA 1
ATOM 667 C C . LEU A 1 88 ? -9.578 -3.196 -0.852 1.00 86.56 88 LEU A C 1
ATOM 669 O O . LEU A 1 88 ? -10.017 -4.135 -1.513 1.00 86.56 88 LEU A O 1
ATOM 673 N N . MET A 1 89 ? -9.522 -3.223 0.478 1.00 87.69 89 MET A N 1
ATOM 674 C CA . MET A 1 89 ? -10.220 -4.201 1.313 1.00 87.69 89 MET A CA 1
ATOM 675 C C . MET A 1 89 ? -11.307 -3.495 2.136 1.00 87.69 89 MET A C 1
ATOM 677 O O . MET A 1 89 ? -11.237 -2.280 2.321 1.00 87.69 89 MET A O 1
ATOM 681 N N . PRO A 1 90 ? -12.298 -4.229 2.681 1.00 88.94 90 PRO A N 1
ATOM 682 C CA . PRO A 1 90 ? -13.375 -3.625 3.468 1.00 88.94 90 PRO A CA 1
ATOM 683 C C . PRO A 1 90 ? -12.901 -2.759 4.644 1.00 88.94 90 PRO A C 1
ATOM 685 O O . PRO 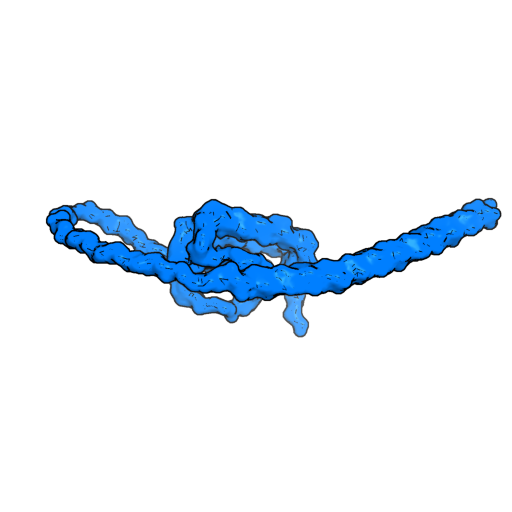A 1 90 ? -13.572 -1.794 4.994 1.00 88.94 90 PRO A O 1
ATOM 688 N N . SER A 1 91 ? -11.753 -3.094 5.243 1.00 94.00 91 SER A N 1
ATOM 689 C CA . SER A 1 91 ? -11.269 -2.450 6.474 1.00 94.00 91 SER A CA 1
ATOM 690 C C . SER A 1 91 ? -9.879 -1.817 6.355 1.00 94.00 91 SER A C 1
ATOM 692 O O . SER A 1 91 ? -9.392 -1.226 7.318 1.00 94.00 91 SER A O 1
ATOM 694 N N . CYS A 1 92 ? -9.215 -1.930 5.203 1.00 95.12 92 CYS A N 1
ATOM 695 C CA . CYS A 1 92 ? -7.933 -1.276 4.968 1.00 95.12 92 CYS A CA 1
ATOM 696 C C . CYS A 1 92 ? -7.654 -1.057 3.481 1.00 95.12 92 CYS A C 1
ATOM 698 O O . CYS A 1 92 ? -8.190 -1.746 2.613 1.00 95.12 92 CYS A O 1
ATOM 700 N N . ILE A 1 93 ? -6.785 -0.095 3.198 1.00 94.31 93 ILE A N 1
ATOM 701 C CA . ILE A 1 93 ? -6.341 0.248 1.854 1.00 94.31 93 ILE A CA 1
ATOM 702 C C . ILE A 1 93 ? -4.819 0.296 1.795 1.00 94.31 93 ILE A C 1
ATOM 704 O O . ILE A 1 93 ? -4.162 0.718 2.750 1.00 94.31 93 ILE A O 1
ATOM 708 N N . VAL A 1 94 ? -4.275 -0.087 0.644 1.00 94.88 94 VAL A N 1
ATOM 709 C CA . VAL A 1 94 ? -2.879 0.147 0.267 1.00 94.88 94 VAL A CA 1
ATOM 710 C C . VAL A 1 94 ? -2.893 0.811 -1.097 1.00 94.88 94 VAL A C 1
ATOM 712 O O . VAL A 1 94 ? -3.418 0.249 -2.058 1.00 94.88 94 VAL A O 1
ATOM 715 N N . ARG A 1 95 ? -2.335 2.014 -1.185 1.00 95.12 95 ARG A N 1
ATOM 716 C CA . ARG A 1 95 ? -2.208 2.741 -2.443 1.00 95.12 95 ARG A CA 1
ATOM 717 C C . ARG A 1 95 ? -0.788 3.228 -2.615 1.00 95.12 95 ARG A C 1
ATOM 719 O O . ARG A 1 95 ? -0.230 3.821 -1.697 1.00 95.12 95 ARG A O 1
ATOM 726 N N . TYR A 1 96 ? -0.229 3.022 -3.793 1.00 93.88 96 TYR A N 1
ATOM 727 C CA . TYR A 1 96 ? 1.001 3.683 -4.185 1.00 93.88 96 TYR A CA 1
ATOM 728 C C . TYR A 1 96 ? 0.919 4.101 -5.648 1.00 93.88 96 TYR A C 1
ATOM 730 O O . TYR A 1 96 ? 0.267 3.434 -6.443 1.00 93.88 96 TYR A O 1
ATOM 738 N N . GLU A 1 97 ? 1.518 5.234 -5.988 1.00 93.56 97 GLU A N 1
ATOM 739 C CA . GLU A 1 97 ? 1.408 5.862 -7.306 1.00 93.56 97 GLU A CA 1
ATOM 740 C C . GLU A 1 97 ? 2.699 6.625 -7.634 1.00 93.56 97 GLU A C 1
ATOM 742 O O . GLU A 1 97 ? 3.360 7.124 -6.719 1.00 93.56 97 GLU A O 1
ATOM 747 N N . PRO A 1 98 ? 3.035 6.808 -8.924 1.00 91.94 98 PRO A N 1
ATOM 748 C CA . PRO A 1 98 ? 4.164 7.639 -9.345 1.00 91.94 98 PRO A CA 1
ATOM 749 C C . PRO A 1 98 ? 3.852 9.150 -9.323 1.00 91.94 98 PRO A C 1
ATOM 751 O O . PRO A 1 98 ? 4.602 9.951 -9.873 1.00 91.94 98 PRO A O 1
ATOM 754 N N . TYR A 1 99 ? 2.7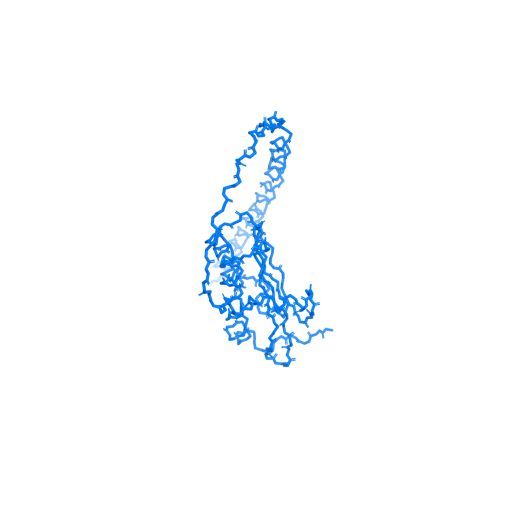09 9.542 -8.759 1.00 91.31 99 TYR A N 1
ATOM 755 C CA . TYR A 1 99 ? 2.259 10.924 -8.624 1.00 91.31 99 TYR A CA 1
ATOM 756 C C . TYR A 1 99 ? 1.639 11.128 -7.242 1.00 91.31 99 TYR A C 1
ATOM 758 O O . TYR A 1 99 ? 1.148 10.184 -6.621 1.00 91.31 99 TYR A O 1
ATOM 766 N N . SER A 1 100 ? 1.642 12.369 -6.765 1.00 92.62 100 SER A N 1
ATOM 767 C CA . SER A 1 100 ? 1.061 12.705 -5.467 1.00 92.62 100 SER A CA 1
ATOM 768 C C . SER A 1 100 ? -0.467 12.583 -5.498 1.00 92.62 100 SER A C 1
ATOM 770 O O . SER A 1 100 ? -1.127 13.069 -6.417 1.00 92.62 100 SER A O 1
ATOM 772 N N . PHE A 1 101 ? -1.043 11.919 -4.494 1.00 93.19 101 PHE A N 1
ATOM 773 C CA . PHE A 1 101 ? -2.497 11.718 -4.347 1.00 93.19 101 PHE A CA 1
ATOM 774 C C . PHE A 1 101 ? -2.997 11.959 -2.916 1.00 93.19 101 PHE A C 1
ATOM 776 O O . PHE A 1 101 ? -4.170 11.737 -2.614 1.00 93.19 101 PHE A O 1
ATOM 783 N N . PHE A 1 102 ? -2.112 12.393 -2.024 1.00 90.81 102 PHE A N 1
ATOM 784 C CA . PHE A 1 102 ? -2.427 12.782 -0.657 1.00 90.81 102 PHE A CA 1
ATOM 785 C C . PHE A 1 102 ? -1.737 14.108 -0.351 1.00 90.81 102 PHE A C 1
ATOM 787 O O . PHE A 1 102 ? -0.754 14.468 -0.991 1.00 90.81 102 PHE A O 1
ATOM 794 N N . ASN A 1 103 ? -2.248 14.840 0.636 1.00 88.25 103 ASN A N 1
ATOM 795 C CA . ASN A 1 103 ? -1.591 16.062 1.073 1.00 88.25 103 ASN A CA 1
ATOM 796 C C . ASN A 1 103 ? -0.295 15.705 1.821 1.00 88.25 103 ASN A C 1
ATOM 798 O O . ASN A 1 103 ? -0.340 15.108 2.895 1.00 88.25 103 ASN A O 1
ATOM 802 N N . GLU A 1 104 ? 0.855 16.061 1.256 1.00 81.06 104 GLU A N 1
ATOM 803 C CA . GLU A 1 104 ? 2.176 15.742 1.811 1.00 81.06 104 GLU A CA 1
ATOM 804 C C . GLU A 1 104 ? 2.461 16.441 3.142 1.00 81.06 104 GLU A C 1
ATOM 806 O O . GLU A 1 104 ? 3.270 15.944 3.921 1.00 81.06 104 GLU A O 1
ATOM 811 N N . SER A 1 105 ? 1.724 17.503 3.490 1.00 79.56 105 SER A N 1
ATOM 812 C CA . SER A 1 105 ? 1.766 18.082 4.839 1.00 79.56 105 SER A CA 1
ATOM 813 C C . SER A 1 105 ? 1.387 17.069 5.930 1.00 79.56 105 SER A C 1
ATOM 815 O O . SER A 1 105 ? 1.780 17.231 7.080 1.00 79.56 105 SER A O 1
ATOM 817 N N . LEU A 1 106 ? 0.671 15.992 5.581 1.00 71.81 106 LEU A N 1
ATOM 818 C CA . LEU A 1 106 ? 0.325 14.898 6.495 1.00 71.81 106 LEU A CA 1
ATOM 819 C C . LEU A 1 106 ? 1.514 13.979 6.826 1.00 71.81 106 LEU A C 1
ATOM 821 O O . LEU A 1 106 ? 1.443 13.218 7.787 1.00 71.81 106 LEU A O 1
ATOM 825 N N . LEU A 1 107 ? 2.611 14.033 6.059 1.00 71.56 107 LEU A N 1
ATOM 826 C CA . LEU A 1 107 ? 3.846 13.296 6.365 1.00 71.56 107 LEU A CA 1
ATOM 827 C C . LEU A 1 107 ? 4.561 13.862 7.598 1.00 71.56 107 LEU A C 1
ATOM 829 O O . LEU A 1 107 ? 5.317 13.143 8.246 1.00 71.56 107 LEU A O 1
ATOM 833 N N . ALA A 1 108 ? 4.299 15.131 7.927 1.00 60.00 108 ALA A N 1
ATOM 834 C CA . ALA A 1 108 ? 4.851 15.818 9.088 1.00 60.00 108 ALA A CA 1
ATOM 835 C C . ALA A 1 108 ? 4.128 15.472 10.403 1.00 60.00 108 ALA A C 1
ATOM 837 O O . ALA A 1 108 ? 4.562 15.917 11.461 1.00 60.00 108 ALA A O 1
ATOM 838 N N . GLU A 1 109 ? 3.067 14.652 10.376 1.00 49.34 109 GLU A N 1
ATOM 839 C CA . GLU A 1 109 ? 2.371 14.170 11.579 1.00 49.34 109 GLU A CA 1
ATOM 840 C C . GLU A 1 109 ? 3.153 13.024 12.260 1.00 49.34 109 GLU A C 1
ATOM 842 O O . GLU A 1 109 ? 2.617 11.975 12.610 1.00 49.34 109 GLU A O 1
ATOM 847 N N . ALA A 1 110 ? 4.463 13.210 12.440 1.00 40.91 110 ALA A N 1
ATOM 848 C CA . ALA A 1 110 ? 5.178 12.571 13.533 1.00 40.91 110 ALA A CA 1
ATOM 849 C C . ALA A 1 110 ? 4.830 13.362 14.806 1.00 40.91 110 ALA A C 1
ATOM 851 O O . ALA A 1 110 ? 4.875 14.595 14.771 1.00 40.91 110 ALA A O 1
ATOM 852 N N . PRO A 1 111 ? 4.469 12.713 15.928 1.00 42.38 111 PRO A N 1
ATOM 853 C CA . PRO A 1 111 ? 4.315 13.431 17.183 1.00 42.38 111 PRO A CA 1
ATOM 854 C C . PRO A 1 111 ? 5.617 14.196 17.462 1.00 42.38 111 PRO A C 1
ATOM 856 O O . PRO A 1 111 ? 6.686 13.579 17.382 1.00 42.38 111 PRO A O 1
ATOM 859 N N . PRO A 1 112 ? 5.578 15.504 17.775 1.00 40.47 112 PRO A N 1
ATOM 860 C CA . PRO A 1 112 ? 6.755 16.166 18.318 1.00 40.47 112 PRO A CA 1
ATOM 861 C C . PRO A 1 112 ? 7.226 15.368 19.547 1.00 40.47 112 PRO A C 1
ATOM 863 O O . PRO A 1 112 ? 6.380 14.876 20.304 1.00 40.47 112 PRO A O 1
ATOM 866 N N . PRO A 1 113 ? 8.542 15.176 19.742 1.00 36.53 113 PRO A N 1
ATOM 867 C CA . PRO A 1 113 ? 9.048 14.417 20.875 1.00 36.53 113 PRO A CA 1
ATOM 868 C C . PRO A 1 113 ? 8.538 15.054 22.172 1.00 36.53 113 PRO A C 1
ATOM 870 O O . PRO A 1 113 ? 8.821 16.216 22.461 1.00 36.53 113 PRO A O 1
ATOM 873 N N . LEU A 1 114 ? 7.754 14.288 22.935 1.00 39.94 114 LEU A N 1
ATOM 874 C CA . LEU A 1 114 ? 7.335 14.646 24.285 1.00 39.94 114 LEU A CA 1
ATOM 875 C C . LEU A 1 114 ? 8.580 14.677 25.179 1.00 39.94 114 LEU A C 1
ATOM 877 O O . LEU A 1 114 ? 9.032 13.643 25.664 1.00 39.94 114 LEU A O 1
ATOM 881 N N . LEU A 1 115 ? 9.139 15.866 25.389 1.00 34.59 115 LEU A N 1
ATOM 882 C CA . LEU A 1 115 ? 10.026 16.131 26.517 1.00 34.59 115 LEU A CA 1
ATOM 883 C C . LEU A 1 115 ? 9.154 16.261 27.781 1.00 34.59 115 LEU A C 1
ATOM 885 O O . LEU A 1 115 ? 8.255 17.095 27.856 1.00 34.59 115 LEU A O 1
ATOM 889 N N . SER A 1 116 ? 9.384 15.338 28.711 1.00 33.34 116 SER A N 1
ATOM 890 C CA . SER A 1 116 ? 8.587 14.983 29.896 1.00 33.34 116 SER A CA 1
ATOM 891 C C . SER A 1 116 ? 8.512 16.045 31.033 1.00 33.34 116 SER A C 1
ATOM 893 O O . SER A 1 116 ? 9.280 17.004 31.014 1.00 33.34 116 SER A O 1
ATOM 895 N N . PRO A 1 117 ? 7.608 15.862 32.035 1.00 47.69 117 PRO A N 1
ATOM 896 C CA . PRO A 1 117 ? 7.105 16.861 33.009 1.00 47.69 117 PRO A CA 1
ATOM 897 C C . PRO A 1 117 ? 7.742 16.724 34.428 1.00 47.69 117 PRO A C 1
ATOM 899 O O . PRO A 1 117 ? 8.627 15.879 34.578 1.00 47.69 117 PRO A O 1
ATOM 902 N N . PRO A 1 118 ? 7.349 17.502 35.480 1.00 43.38 118 PRO A N 1
ATOM 903 C CA . PRO A 1 118 ? 6.140 17.199 36.293 1.00 43.38 118 PRO A CA 1
ATOM 904 C C . PRO A 1 118 ? 5.396 18.425 36.902 1.00 43.38 118 PRO A C 1
ATOM 906 O O . PRO A 1 118 ? 6.011 19.456 37.145 1.00 43.38 118 PRO A O 1
ATOM 909 N N . GLN A 1 119 ? 4.093 18.296 37.220 1.00 36.25 119 GLN A N 1
ATOM 910 C CA . GLN A 1 119 ? 3.488 18.521 38.563 1.00 36.25 119 GLN A CA 1
ATOM 911 C C . GLN A 1 119 ? 1.931 18.531 38.557 1.00 36.25 119 GLN A C 1
ATOM 913 O O . GLN A 1 119 ? 1.327 18.732 37.504 1.00 36.25 119 GLN A O 1
ATOM 918 N N . PRO A 1 120 ? 1.276 18.239 39.708 1.00 47.44 120 PRO A N 1
ATOM 919 C CA . PRO A 1 120 ? -0.091 17.720 39.789 1.00 47.44 120 PRO A CA 1
ATOM 920 C C . PRO A 1 120 ? -1.115 18.748 40.295 1.00 47.44 120 PRO A C 1
ATOM 922 O O . PRO A 1 120 ? -0.859 19.435 41.278 1.00 47.44 120 PRO A O 1
ATOM 925 N N . VAL A 1 121 ? -2.326 18.760 39.728 1.00 38.72 121 VAL A N 1
ATOM 926 C CA . VAL A 1 121 ? -3.530 19.236 40.433 1.00 38.72 121 VAL A CA 1
ATOM 927 C C . VAL A 1 121 ? -4.723 18.378 40.010 1.00 38.72 121 VAL A C 1
ATOM 929 O O . VAL A 1 121 ? -5.221 18.473 38.890 1.00 38.72 121 VAL A O 1
ATOM 932 N N . SER A 1 122 ? -5.172 17.520 40.922 1.00 46.22 122 SER A N 1
ATOM 933 C CA . SER A 1 122 ? -6.486 16.882 40.872 1.00 46.22 122 SER A CA 1
ATOM 934 C C . SER A 1 122 ? -7.554 17.923 41.176 1.00 46.22 122 SER A C 1
ATOM 936 O O . SER A 1 122 ? -7.484 18.497 42.254 1.00 46.22 122 SER A O 1
ATOM 938 N N . LEU A 1 123 ? -8.581 18.086 40.337 1.00 38.06 123 LEU A N 1
ATOM 939 C CA . LEU A 1 123 ? -9.929 18.406 40.818 1.00 38.06 123 LEU A CA 1
ATOM 940 C C . LEU A 1 123 ? -10.996 17.746 39.932 1.00 38.06 123 LEU A C 1
ATOM 942 O O . LEU A 1 123 ? -11.150 18.028 38.747 1.00 38.06 123 LEU A O 1
ATOM 946 N N . LEU A 1 124 ? -11.689 16.824 40.592 1.00 38.56 124 LEU A N 1
ATOM 947 C CA . LEU A 1 124 ? -12.932 16.135 40.271 1.00 38.56 124 LEU A CA 1
ATOM 948 C C . LEU A 1 124 ? -13.915 16.993 39.445 1.00 38.56 124 LEU A C 1
ATOM 950 O O . LEU A 1 124 ? -14.402 18.010 39.936 1.00 38.56 124 LEU A O 1
ATOM 954 N N . LEU A 1 125 ? -14.294 16.535 38.246 1.00 39.91 125 LEU A N 1
ATOM 955 C CA . LEU A 1 125 ? -15.577 16.905 37.639 1.00 39.91 125 LEU A CA 1
ATOM 956 C C . LEU A 1 125 ? -16.541 15.707 37.750 1.00 39.91 125 LEU A C 1
ATOM 958 O O . LEU A 1 125 ? -16.157 14.594 37.380 1.00 39.91 125 LEU A O 1
ATOM 962 N N . PRO A 1 126 ? -17.768 15.900 38.268 1.00 57.72 126 PRO A N 1
ATOM 963 C CA . PRO A 1 126 ? -18.762 14.837 38.397 1.00 57.72 126 PRO A CA 1
ATOM 964 C C . PRO A 1 126 ? -19.273 14.343 37.027 1.00 57.72 126 PRO A C 1
ATOM 966 O O . PRO A 1 126 ? -19.274 15.101 36.054 1.00 57.72 126 PRO A O 1
ATOM 969 N N . PRO A 1 127 ? -19.717 13.074 36.932 1.00 54.31 127 PRO A N 1
ATOM 970 C CA . PRO A 1 127 ? -20.140 12.458 35.675 1.00 54.31 127 PRO A CA 1
ATOM 971 C C . PRO A 1 127 ? -21.479 13.027 35.157 1.00 54.31 127 PRO A C 1
ATOM 973 O O . PRO A 1 127 ? -22.402 13.220 35.953 1.00 54.31 127 PRO A O 1
ATOM 976 N N . PRO A 1 128 ? -21.640 13.250 33.836 1.00 55.25 128 PRO A N 1
ATOM 977 C CA . PRO A 1 128 ? -22.935 13.578 33.241 1.00 55.25 128 PRO A CA 1
ATOM 978 C C . PRO A 1 128 ? -23.879 12.350 33.191 1.00 55.25 128 PRO A C 1
ATOM 980 O O . PRO A 1 128 ? -23.410 11.210 33.145 1.00 55.25 128 PRO A O 1
ATOM 983 N N . PRO A 1 129 ? -25.211 12.566 33.210 1.00 56.53 129 PRO A N 1
ATOM 984 C CA . PRO A 1 129 ? -26.229 11.525 33.395 1.00 56.53 129 PRO A CA 1
ATOM 985 C C . PRO A 1 129 ? -26.326 10.509 32.237 1.00 56.53 129 PRO A C 1
ATOM 987 O O . PRO A 1 129 ? -25.922 10.805 31.111 1.00 56.53 129 PRO A O 1
ATOM 990 N N . PRO A 1 130 ? -26.910 9.315 32.487 1.00 45.75 130 PRO A N 1
ATOM 991 C CA . PRO A 1 130 ? -27.004 8.238 31.506 1.00 45.75 130 PRO A CA 1
ATOM 992 C C . PRO A 1 130 ? -27.929 8.618 30.341 1.00 45.75 130 PRO A C 1
ATOM 994 O O . PRO A 1 130 ? -29.151 8.708 30.484 1.00 45.75 130 PRO A O 1
ATOM 997 N N . GLY A 1 131 ? -27.325 8.825 29.169 1.00 38.97 131 GLY A N 1
ATOM 998 C CA . GLY A 1 131 ? -28.021 8.984 27.897 1.00 38.97 131 GLY A CA 1
ATOM 999 C C . GLY A 1 131 ? -28.731 7.689 27.508 1.00 38.97 131 GLY A C 1
ATOM 1000 O O . GLY A 1 131 ? -28.129 6.617 27.463 1.00 38.97 131 GLY A O 1
ATOM 1001 N N . LYS A 1 132 ? -30.037 7.803 27.276 1.00 34.81 132 LYS A N 1
ATOM 1002 C CA . LYS A 1 132 ? -30.954 6.711 26.948 1.00 34.81 132 LYS A CA 1
ATOM 1003 C C . LYS A 1 132 ? -30.516 5.980 25.677 1.00 34.81 132 LYS A C 1
ATOM 1005 O O . LYS A 1 132 ? -30.121 6.592 24.691 1.00 34.81 132 LYS A O 1
ATOM 1010 N N . ALA A 1 133 ? -30.615 4.656 25.720 1.00 44.19 133 ALA A N 1
ATOM 1011 C CA . ALA A 1 133 ? -30.428 3.793 24.568 1.00 44.19 133 ALA A CA 1
ATOM 1012 C C . ALA A 1 133 ? -31.603 3.960 23.595 1.00 44.19 133 ALA A C 1
ATOM 1014 O O . ALA A 1 133 ? -32.694 3.448 23.850 1.00 44.19 133 ALA A O 1
ATOM 1015 N N . ASP A 1 134 ? -31.364 4.622 22.467 1.00 42.12 134 ASP A N 1
ATOM 1016 C CA . ASP A 1 134 ? -32.286 4.591 21.336 1.00 42.12 134 ASP A CA 1
ATOM 1017 C C . ASP A 1 134 ? -32.143 3.245 20.612 1.00 42.12 134 ASP A C 1
ATOM 1019 O O . ASP A 1 134 ? -31.196 2.979 19.868 1.00 42.12 134 ASP A O 1
ATOM 1023 N N . LYS A 1 135 ? -33.093 2.346 20.878 1.00 51.16 135 LYS A N 1
ATOM 1024 C CA . LYS A 1 135 ? -33.357 1.162 20.057 1.00 51.16 135 LYS A CA 1
ATOM 1025 C C . LYS A 1 135 ? -34.431 1.519 19.034 1.00 51.16 135 LYS A C 1
ATOM 1027 O O . LYS A 1 135 ? -35.604 1.602 19.382 1.00 51.16 135 LYS A O 1
ATOM 1032 N N . THR A 1 136 ? -34.040 1.618 17.769 1.00 49.81 136 THR A N 1
ATOM 1033 C CA . THR A 1 136 ? -34.956 1.663 16.613 1.00 49.81 136 THR A CA 1
ATOM 1034 C C . THR A 1 136 ? -34.277 1.014 15.390 1.00 49.81 136 THR A C 1
ATOM 1036 O O . THR A 1 136 ? -33.065 0.802 15.390 1.00 49.81 136 THR A O 1
ATOM 1039 N N . PRO A 1 137 ? -35.044 0.488 14.420 1.00 48.09 137 PRO A N 1
ATOM 1040 C CA . PRO A 1 137 ? -35.110 -0.946 14.163 1.00 48.09 137 PRO A CA 1
ATOM 1041 C C . PRO A 1 137 ? -34.070 -1.432 13.141 1.00 48.09 137 PRO A C 1
ATOM 1043 O O . PRO A 1 137 ? -34.050 -1.016 11.983 1.00 48.09 137 PRO A O 1
ATOM 1046 N N . ARG A 1 138 ? -33.255 -2.415 13.542 1.00 60.75 138 ARG A N 1
ATOM 1047 C CA . ARG A 1 138 ? -32.412 -3.226 12.645 1.00 60.75 138 ARG A CA 1
ATOM 1048 C C . ARG A 1 138 ? -33.258 -4.263 11.898 1.00 60.75 138 ARG A C 1
ATOM 1050 O O . ARG A 1 138 ? -33.068 -5.460 12.082 1.00 60.75 138 ARG A O 1
ATOM 1057 N N . THR A 1 139 ? -34.184 -3.808 11.063 1.00 51.88 139 THR A N 1
ATOM 1058 C CA . THR A 1 139 ? -34.985 -4.710 10.215 1.00 51.88 139 THR A CA 1
ATOM 1059 C C . THR A 1 139 ? -34.791 -4.402 8.729 1.00 51.88 139 THR A C 1
ATOM 1061 O O . THR A 1 139 ? -34.744 -5.323 7.920 1.00 51.88 139 THR A O 1
ATOM 1064 N N . THR A 1 140 ? -34.526 -3.145 8.354 1.00 51.72 140 THR A N 1
ATOM 1065 C CA . THR A 1 140 ? -34.295 -2.763 6.947 1.00 51.72 140 THR A CA 1
ATOM 1066 C C . THR A 1 140 ? -32.913 -3.183 6.431 1.00 51.72 140 THR A C 1
ATOM 1068 O O . THR A 1 140 ? -32.785 -3.623 5.292 1.00 51.72 140 THR A O 1
ATOM 1071 N N . THR A 1 141 ? -31.870 -3.133 7.268 1.00 58.03 141 THR A N 1
ATOM 1072 C CA . THR A 1 141 ? -30.502 -3.526 6.873 1.00 58.03 141 THR A CA 1
ATOM 1073 C C . THR A 1 141 ? -30.377 -5.028 6.610 1.00 58.03 141 THR A C 1
ATOM 1075 O O . THR A 1 141 ? -29.632 -5.435 5.724 1.00 58.03 141 THR A O 1
ATOM 1078 N N . ILE A 1 142 ? -31.137 -5.857 7.332 1.00 65.31 142 ILE A N 1
ATOM 1079 C CA . ILE A 1 142 ? -31.125 -7.316 7.153 1.00 65.31 142 ILE A CA 1
ATOM 1080 C C . ILE A 1 142 ? -31.775 -7.697 5.816 1.00 65.31 142 ILE A C 1
ATOM 1082 O O . ILE A 1 142 ? -31.235 -8.534 5.098 1.00 65.31 142 ILE A O 1
ATOM 1086 N N . ILE A 1 143 ? -32.881 -7.045 5.435 1.00 70.94 143 ILE A N 1
ATOM 1087 C CA . ILE A 1 143 ? -33.593 -7.340 4.180 1.00 70.94 143 ILE A CA 1
ATOM 1088 C C . ILE A 1 143 ? -32.716 -7.023 2.964 1.00 70.94 143 ILE A C 1
ATOM 1090 O O . ILE A 1 143 ? -32.633 -7.836 2.047 1.00 70.94 143 ILE A O 1
ATOM 1094 N N . VAL A 1 144 ? -32.014 -5.885 2.967 1.00 78.62 144 VAL A N 1
ATOM 1095 C CA . VAL A 1 144 ? -31.139 -5.504 1.844 1.00 78.62 144 VAL A CA 1
ATOM 1096 C C . VAL A 1 144 ? -29.961 -6.473 1.712 1.00 78.62 144 VAL A C 1
ATOM 1098 O O . VAL A 1 144 ? -29.661 -6.925 0.610 1.00 78.62 144 VAL A O 1
ATOM 1101 N N . VAL A 1 145 ? -29.328 -6.857 2.825 1.00 83.38 145 VAL A N 1
ATOM 1102 C CA . VAL A 1 145 ? -28.208 -7.813 2.806 1.00 83.38 145 VAL A CA 1
ATOM 1103 C C . VAL A 1 145 ? -28.672 -9.204 2.351 1.00 83.38 145 VAL A C 1
ATOM 1105 O O . VAL A 1 145 ? -28.014 -9.823 1.511 1.00 83.38 145 VAL A O 1
ATOM 1108 N N . LEU A 1 146 ? -29.831 -9.680 2.822 1.00 85.06 146 LEU A N 1
ATOM 1109 C CA . LEU A 1 146 ? -30.413 -10.951 2.372 1.00 85.06 146 LEU A CA 1
ATOM 1110 C C . LEU A 1 146 ? -30.782 -10.912 0.883 1.00 85.06 146 LEU A C 1
ATOM 1112 O O . LEU A 1 146 ? -30.474 -11.850 0.155 1.00 85.06 146 LEU A O 1
ATOM 1116 N N . ALA A 1 147 ? -31.362 -9.815 0.397 1.00 88.75 147 ALA A N 1
ATOM 1117 C CA . ALA A 1 147 ? -31.693 -9.672 -1.018 1.00 88.75 147 ALA A CA 1
ATOM 1118 C C . ALA A 1 147 ? -30.437 -9.691 -1.906 1.00 88.75 147 ALA A C 1
ATOM 1120 O O . ALA A 1 147 ? -30.381 -10.439 -2.881 1.00 88.75 147 ALA A O 1
ATOM 1121 N N . VAL A 1 148 ? -29.398 -8.926 -1.550 1.00 91.81 148 VAL A N 1
ATOM 1122 C CA . VAL A 1 148 ? -28.151 -8.855 -2.331 1.00 91.81 148 VAL A CA 1
ATOM 1123 C C . VAL A 1 148 ? -27.429 -10.202 -2.349 1.00 91.81 148 VAL A C 1
ATOM 1125 O O . VAL A 1 148 ? -27.007 -10.657 -3.411 1.00 91.81 148 VAL A O 1
ATOM 1128 N N . THR A 1 149 ? -27.326 -10.876 -1.201 1.00 91.88 149 THR A N 1
ATOM 1129 C CA . THR A 1 149 ? -26.692 -12.202 -1.122 1.00 91.88 149 THR A CA 1
ATOM 1130 C C . THR A 1 149 ? -27.426 -13.232 -1.979 1.00 91.88 149 THR A C 1
ATOM 1132 O O . THR A 1 149 ? -26.786 -13.920 -2.774 1.00 91.88 149 THR A O 1
ATOM 1135 N N . VAL A 1 150 ? -28.759 -13.291 -1.905 1.00 94.50 150 VAL A N 1
ATOM 1136 C CA . VAL A 1 150 ? -29.579 -14.197 -2.726 1.00 94.50 150 VAL A CA 1
ATOM 1137 C C . VAL A 1 150 ? -29.404 -13.915 -4.220 1.00 94.50 150 VAL A C 1
ATOM 1139 O O . VAL A 1 150 ? -29.175 -14.850 -4.986 1.00 94.50 150 VAL A O 1
ATOM 1142 N N . VAL A 1 151 ? -29.431 -12.647 -4.646 1.00 94.88 151 VAL A N 1
ATOM 1143 C CA . VAL A 1 151 ? -29.226 -12.273 -6.058 1.00 94.88 151 VAL A CA 1
ATOM 1144 C C . VAL A 1 151 ? -27.839 -12.693 -6.548 1.00 94.88 151 VAL A C 1
ATOM 1146 O O . VAL A 1 151 ? -27.718 -13.271 -7.629 1.00 94.88 151 VAL A O 1
ATOM 1149 N N . ILE A 1 152 ? -26.793 -12.481 -5.744 1.00 95.44 152 ILE A N 1
ATOM 1150 C CA . ILE A 1 152 ? -25.429 -12.904 -6.086 1.00 95.44 152 ILE A CA 1
ATOM 1151 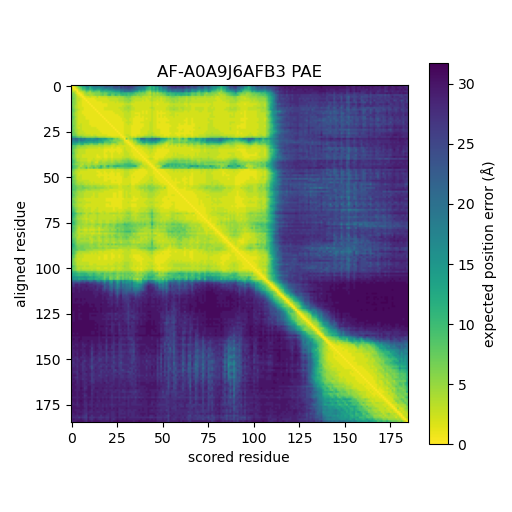C C . ILE A 1 152 ? -25.364 -14.425 -6.249 1.00 95.44 152 ILE A C 1
ATOM 1153 O O . ILE A 1 152 ? -24.828 -14.898 -7.248 1.00 95.44 152 ILE A O 1
ATOM 1157 N N . PHE A 1 153 ? -25.942 -15.210 -5.335 1.00 94.25 153 PHE A N 1
ATOM 1158 C CA . PHE A 1 153 ? -25.963 -16.669 -5.480 1.00 94.25 153 PHE A CA 1
ATOM 1159 C C . PHE A 1 153 ? -26.737 -17.112 -6.728 1.00 94.25 153 PHE A C 1
ATOM 1161 O O . PHE A 1 153 ? -26.239 -17.954 -7.479 1.00 94.25 153 PHE A O 1
ATOM 1168 N N . ILE A 1 154 ? -27.898 -16.508 -6.998 1.00 95.06 154 ILE A N 1
ATOM 1169 C CA . ILE A 1 154 ? -28.723 -16.817 -8.174 1.00 95.06 154 ILE A CA 1
ATOM 1170 C C . ILE A 1 154 ? -27.989 -16.510 -9.480 1.00 95.06 154 ILE A C 1
ATOM 1172 O O . ILE A 1 154 ? -28.173 -17.244 -10.442 1.00 95.06 154 ILE A O 1
ATOM 1176 N N . VAL A 1 155 ? -27.147 -15.476 -9.541 1.00 95.62 155 VAL A N 1
ATOM 1177 C CA . VAL A 1 155 ? -26.407 -15.124 -10.764 1.00 95.62 155 VAL A CA 1
ATOM 1178 C C . VAL A 1 155 ? -25.086 -15.893 -10.864 1.00 95.62 155 VAL A C 1
ATOM 1180 O O . VAL A 1 155 ? -24.765 -16.470 -11.906 1.00 95.62 155 VAL A O 1
ATOM 1183 N N . CYS A 1 156 ? -24.312 -15.954 -9.780 1.00 95.12 156 CYS A N 1
ATOM 1184 C CA . CYS A 1 156 ? -22.982 -16.553 -9.785 1.00 95.12 156 CYS A CA 1
ATOM 1185 C C . CYS A 1 156 ? -23.027 -18.077 -9.923 1.00 95.12 156 CYS A C 1
ATOM 1187 O O . CYS A 1 156 ? -22.217 -18.628 -10.671 1.00 95.12 156 CYS A O 1
ATOM 1189 N N . ILE A 1 157 ? -23.963 -18.774 -9.265 1.00 95.69 157 ILE A N 1
ATOM 1190 C CA . ILE A 1 157 ? -24.052 -20.242 -9.337 1.00 95.69 157 ILE A CA 1
ATOM 1191 C C . ILE A 1 157 ? -24.266 -20.728 -10.786 1.00 95.69 157 ILE A C 1
ATOM 1193 O O . ILE A 1 157 ? -23.445 -21.525 -11.250 1.00 95.69 157 ILE A O 1
ATOM 1197 N N . PRO A 1 158 ? -25.268 -20.256 -11.557 1.00 93.50 158 PRO A N 1
ATOM 1198 C CA . PRO A 1 158 ? -25.443 -20.680 -12.942 1.00 93.50 158 PRO A CA 1
ATOM 1199 C C . PRO A 1 158 ? -24.248 -20.314 -13.817 1.00 93.50 158 PRO A C 1
ATOM 1201 O O . PRO A 1 158 ? -23.824 -21.143 -14.617 1.00 93.50 158 PRO A O 1
ATOM 1204 N N . VAL A 1 159 ? -23.643 -19.132 -13.646 1.00 95.38 159 VAL A N 1
ATOM 1205 C CA . VAL A 1 159 ? -22.442 -18.742 -14.408 1.00 95.38 159 VAL A CA 1
ATOM 1206 C C . VAL A 1 159 ? -21.275 -19.694 -14.127 1.00 95.38 159 VAL A C 1
ATOM 1208 O O . VAL A 1 159 ? -20.612 -20.158 -15.060 1.00 95.38 159 VAL A O 1
ATOM 1211 N N . ILE A 1 160 ? -21.042 -20.046 -12.859 1.00 94.56 160 ILE A N 1
ATOM 1212 C CA . ILE A 1 160 ? -20.001 -20.998 -12.449 1.00 94.56 160 ILE A CA 1
ATOM 1213 C C . ILE A 1 160 ? -20.296 -22.391 -13.016 1.00 94.56 160 ILE A C 1
ATOM 1215 O O . ILE A 1 160 ? -19.393 -23.035 -13.562 1.00 94.56 160 ILE A O 1
ATOM 1219 N N . LEU A 1 161 ? -21.545 -22.857 -12.936 1.00 93.06 161 LEU A N 1
ATOM 1220 C CA . LEU A 1 161 ? -21.967 -24.151 -13.476 1.00 93.06 161 LEU A CA 1
ATOM 1221 C C . LEU A 1 161 ? -21.855 -24.194 -15.004 1.00 93.06 161 LEU A C 1
ATOM 1223 O O . LEU A 1 161 ? -21.359 -25.183 -15.545 1.00 93.06 161 LEU A O 1
ATOM 1227 N N . MET A 1 162 ? -22.222 -23.119 -15.705 1.00 90.69 162 MET A N 1
ATOM 1228 C CA . MET A 1 162 ? -22.066 -22.998 -17.155 1.00 90.69 162 MET A CA 1
ATOM 1229 C C . MET A 1 162 ? -20.592 -22.997 -17.562 1.00 90.69 162 MET A C 1
ATOM 1231 O O . MET A 1 162 ? -20.207 -23.750 -18.459 1.00 90.69 162 MET A O 1
ATOM 1235 N N . LYS A 1 163 ? -19.731 -22.248 -16.858 1.00 90.31 163 LYS A N 1
ATOM 1236 C CA . LYS A 1 163 ? -18.274 -22.294 -17.073 1.00 90.31 163 LYS A CA 1
ATOM 1237 C C . LYS A 1 163 ? -17.699 -23.685 -16.797 1.00 90.31 163 LYS A C 1
ATOM 1239 O O . LYS A 1 163 ? -16.821 -24.142 -17.524 1.00 90.31 163 LYS A O 1
ATOM 1244 N N . ARG A 1 164 ? -18.176 -24.385 -15.762 1.00 91.50 164 ARG A N 1
ATOM 1245 C CA . ARG A 1 164 ? -17.759 -25.765 -15.455 1.00 91.50 164 ARG A CA 1
ATOM 1246 C C . ARG A 1 164 ? -18.208 -26.754 -16.531 1.00 91.50 164 ARG A C 1
ATOM 1248 O O . ARG A 1 164 ? -17.403 -27.584 -16.940 1.00 91.50 164 ARG A O 1
ATOM 1255 N N . ARG A 1 165 ? -19.445 -26.647 -17.028 1.00 89.62 165 ARG A N 1
ATOM 1256 C CA . ARG A 1 165 ? -19.952 -27.479 -18.133 1.00 89.62 165 ARG A CA 1
ATOM 1257 C C . ARG A 1 165 ? -19.156 -27.245 -19.417 1.00 89.62 165 ARG A C 1
ATOM 1259 O O . ARG A 1 165 ? -18.718 -28.221 -20.016 1.00 89.62 165 ARG A O 1
ATOM 1266 N N . LYS A 1 166 ? -18.880 -25.985 -19.782 1.00 86.50 166 LYS A N 1
ATOM 1267 C CA . LYS A 1 166 ? -18.025 -25.657 -20.938 1.00 86.50 166 LYS A CA 1
ATOM 1268 C C . LYS A 1 166 ? -16.624 -26.264 -20.804 1.00 86.50 166 LYS A C 1
ATOM 1270 O O . LYS A 1 166 ? -16.189 -26.946 -21.722 1.00 86.50 166 LYS A O 1
ATOM 1275 N N . ARG A 1 167 ? -15.963 -26.116 -19.647 1.00 85.38 167 ARG A N 1
ATOM 1276 C CA . ARG A 1 167 ? -14.642 -26.730 -19.391 1.00 85.38 167 ARG A CA 1
ATOM 1277 C C . ARG A 1 167 ? -14.662 -28.257 -19.519 1.00 85.38 167 ARG A C 1
ATOM 1279 O O . ARG A 1 167 ? -13.787 -28.822 -20.158 1.00 85.38 167 ARG A O 1
ATOM 1286 N N . LYS A 1 168 ? -15.695 -28.928 -18.993 1.00 84.75 168 LYS A N 1
ATOM 1287 C CA . LYS A 1 168 ? -15.850 -30.386 -19.150 1.00 84.75 168 LYS A CA 1
ATOM 1288 C C . LYS A 1 168 ? -16.013 -30.813 -20.615 1.00 84.75 168 LYS A C 1
ATOM 1290 O O . LYS A 1 168 ? -15.509 -31.868 -20.982 1.00 84.75 168 LYS A O 1
ATOM 1295 N N . LEU A 1 169 ? -16.702 -30.022 -21.442 1.00 85.62 169 LEU A N 1
ATOM 1296 C CA . LEU A 1 169 ? -16.859 -30.314 -22.873 1.00 85.62 169 LEU A CA 1
ATOM 1297 C C . LEU A 1 169 ? -15.552 -30.124 -23.650 1.00 85.62 169 LEU A C 1
ATOM 1299 O O . LEU A 1 169 ? -15.245 -30.959 -24.495 1.00 85.62 169 LEU A O 1
ATOM 1303 N N . VAL A 1 170 ? -14.780 -29.079 -23.334 1.00 84.31 170 VAL A N 1
ATOM 1304 C CA . VAL A 1 170 ? -13.454 -28.839 -23.932 1.00 84.31 170 VAL A CA 1
ATOM 1305 C C . VAL A 1 170 ? -12.498 -29.983 -23.584 1.00 84.31 170 VAL A C 1
ATOM 1307 O O . VAL A 1 170 ? -11.986 -30.624 -24.493 1.00 84.31 170 VAL A O 1
ATOM 1310 N N . ASN A 1 171 ? -12.377 -30.356 -22.304 1.00 81.06 171 ASN A N 1
ATOM 1311 C CA . ASN A 1 171 ? -11.515 -31.473 -21.891 1.00 81.06 171 ASN A CA 1
ATOM 1312 C C . ASN A 1 171 ? -11.939 -32.816 -22.512 1.00 81.06 171 ASN A C 1
ATOM 1314 O O . ASN A 1 171 ? -11.096 -33.655 -22.817 1.00 81.06 171 ASN A O 1
ATOM 1318 N N . LYS A 1 172 ? -13.247 -33.045 -22.706 1.00 81.31 172 LYS A N 1
ATOM 1319 C CA . LYS A 1 172 ? -13.743 -34.269 -23.356 1.00 81.31 172 LYS A CA 1
ATOM 1320 C C . LYS A 1 172 ? -13.446 -34.291 -24.860 1.00 81.31 172 LYS A C 1
ATOM 1322 O O . LYS A 1 172 ? -13.337 -35.380 -25.414 1.00 81.31 172 LYS A O 1
ATOM 1327 N N . ARG A 1 173 ? -13.344 -33.128 -25.515 1.00 81.50 173 ARG A N 1
ATOM 1328 C CA . ARG A 1 173 ? -12.918 -33.015 -26.918 1.00 81.50 173 ARG A CA 1
ATOM 1329 C C . ARG A 1 173 ? -11.421 -33.298 -27.038 1.00 81.50 173 ARG A C 1
ATOM 1331 O O . ARG A 1 173 ? -11.066 -34.220 -27.755 1.00 81.50 173 ARG A O 1
ATOM 1338 N N . GLU A 1 174 ? -10.596 -32.657 -26.213 1.00 80.25 174 GLU A N 1
ATOM 1339 C CA . GLU A 1 174 ? -9.141 -32.887 -26.207 1.00 80.25 174 GLU A CA 1
ATOM 1340 C C . GLU A 1 174 ? -8.779 -34.352 -25.907 1.00 80.25 174 GLU A C 1
ATOM 1342 O O . GLU A 1 174 ? -7.919 -34.933 -26.560 1.00 80.25 174 GLU A O 1
ATOM 1347 N N . SER A 1 175 ? -9.498 -35.002 -24.982 1.00 80.75 175 SER A N 1
ATOM 1348 C CA . SER A 1 175 ? -9.308 -36.432 -24.696 1.00 80.75 175 SER A CA 1
ATOM 1349 C C . SER A 1 175 ? -9.697 -37.350 -25.862 1.00 80.75 175 SER A C 1
ATOM 1351 O O . SER A 1 175 ? -9.141 -38.441 -25.969 1.00 80.75 175 SER A O 1
ATOM 1353 N N . LYS A 1 176 ? -10.661 -36.957 -26.705 1.00 77.88 176 LYS A N 1
ATOM 1354 C CA . LYS A 1 176 ? -11.044 -37.729 -27.896 1.00 77.88 176 LYS A CA 1
ATOM 1355 C C . LYS A 1 176 ? -10.042 -37.535 -29.024 1.00 77.88 176 LYS A C 1
ATOM 1357 O O . LYS A 1 176 ? -9.673 -38.520 -29.653 1.00 77.88 176 LYS A O 1
ATOM 1362 N N . ASP A 1 177 ? -9.593 -36.302 -29.230 1.00 79.19 177 ASP A N 1
ATOM 1363 C CA . ASP A 1 177 ? -8.620 -35.963 -30.267 1.00 79.19 177 ASP A CA 1
ATOM 1364 C C . ASP A 1 177 ? -7.265 -36.627 -29.960 1.00 79.19 177 ASP A C 1
ATOM 1366 O O . ASP A 1 177 ? -6.675 -37.256 -30.833 1.00 79.19 177 ASP A O 1
ATOM 1370 N N . GLY A 1 178 ? -6.831 -36.627 -28.691 1.00 73.75 178 GLY A N 1
ATOM 1371 C CA . GLY A 1 178 ? -5.629 -37.350 -28.259 1.00 73.75 178 GLY A CA 1
ATOM 1372 C C . GLY A 1 178 ? -5.724 -38.875 -28.412 1.00 73.75 178 GLY A C 1
ATOM 1373 O O . GLY A 1 178 ? -4.740 -39.515 -28.768 1.00 73.75 178 GLY A O 1
ATOM 1374 N N . LEU A 1 179 ? -6.903 -39.472 -28.197 1.00 78.94 179 LEU A N 1
ATOM 1375 C CA . LEU A 1 179 ? -7.112 -40.910 -28.415 1.00 78.94 179 LEU A CA 1
ATOM 1376 C C . LEU A 1 179 ? -7.116 -41.279 -29.908 1.00 78.94 179 LEU A C 1
ATOM 1378 O O . LEU A 1 179 ? -6.689 -42.378 -30.255 1.00 78.94 179 LEU A O 1
ATOM 1382 N N . LEU A 1 180 ? -7.594 -40.384 -30.781 1.00 76.81 180 LEU A N 1
ATOM 1383 C CA . LEU A 1 180 ? -7.579 -40.600 -32.230 1.00 76.81 180 LEU A CA 1
ATOM 1384 C C . LEU A 1 180 ? -6.135 -40.650 -32.755 1.00 76.81 180 LEU A C 1
ATOM 1386 O O . LEU A 1 180 ? -5.783 -41.582 -33.468 1.00 76.81 180 LEU A O 1
ATOM 1390 N N . MET A 1 181 ? -5.285 -39.726 -32.294 1.00 68.81 181 MET A N 1
ATOM 1391 C CA . MET A 1 181 ? -3.875 -39.637 -32.698 1.00 68.81 181 MET A CA 1
ATOM 1392 C C . MET A 1 181 ? -3.043 -40.867 -32.299 1.00 68.81 181 MET A C 1
ATOM 1394 O O . MET A 1 181 ? -2.131 -41.248 -33.021 1.00 68.81 181 MET A O 1
ATOM 1398 N N . ILE A 1 182 ? -3.361 -41.526 -31.178 1.00 69.50 182 ILE A N 1
ATOM 1399 C CA . ILE A 1 182 ? -2.659 -42.752 -30.743 1.00 69.50 182 ILE A CA 1
ATOM 1400 C C . ILE A 1 182 ? -3.023 -43.957 -31.624 1.00 69.50 182 ILE A C 1
ATOM 1402 O O . ILE A 1 182 ? -2.260 -44.911 -31.704 1.00 69.50 182 ILE A O 1
ATOM 1406 N N . LYS A 1 183 ? -4.193 -43.946 -32.274 1.00 66.56 183 LYS A N 1
ATOM 1407 C CA . LYS A 1 183 ? -4.674 -45.083 -33.071 1.00 66.56 183 LYS A CA 1
ATOM 1408 C C . LYS A 1 183 ? -4.198 -45.049 -34.529 1.00 66.56 183 LYS A C 1
ATOM 1410 O O . LYS A 1 183 ? -4.337 -46.054 -35.219 1.00 66.56 183 LYS A O 1
ATOM 1415 N N . GLU A 1 184 ? -3.665 -43.915 -34.983 1.00 62.81 184 GLU A N 1
ATOM 1416 C CA . GLU A 1 184 ? -3.142 -43.710 -36.343 1.00 62.81 184 GLU A CA 1
ATOM 1417 C C . GLU A 1 184 ? -1.606 -43.836 -36.443 1.00 62.81 184 GLU A C 1
ATOM 1419 O O . GLU A 1 184 ? -1.062 -43.685 -37.536 1.00 62.81 184 GLU A O 1
ATOM 1424 N N . SER A 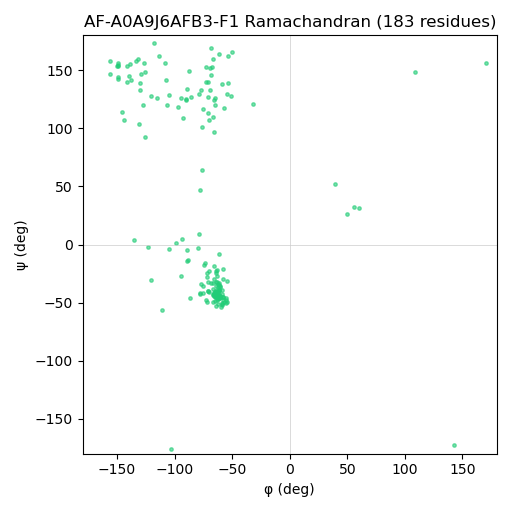1 185 ? -0.916 -44.142 -35.335 1.00 59.09 185 SER A N 1
ATOM 1425 C CA . SER A 1 185 ? 0.534 -44.395 -35.266 1.00 59.09 185 SER A CA 1
ATOM 1426 C C . SER A 1 185 ? 0.838 -45.873 -35.044 1.00 59.09 185 SER A C 1
ATOM 1428 O O . SER A 1 185 ? 1.858 -46.330 -35.604 1.00 59.09 185 SER A O 1
#

Solvent-accessible surface area (backbone atoms only — not comparable to full-atom values): 11149 Å² total; per-residue (Å²): 134,82,82,72,69,92,52,39,66,57,43,36,64,72,47,48,45,59,50,53,54,50,29,38,54,50,16,20,73,48,66,89,63,15,46,27,63,52,76,47,79,43,78,94,84,34,54,35,32,35,38,34,35,27,49,71,86,52,51,46,66,52,32,38,50,49,50,48,55,54,58,73,46,41,79,81,36,100,60,44,52,48,75,51,49,77,49,81,53,100,56,28,38,45,38,35,25,70,54,86,86,67,72,67,76,64,63,67,73,59,79,75,82,82,79,80,88,91,87,90,80,92,77,91,76,83,84,81,79,90,77,79,84,86,85,76,80,88,58,64,66,54,52,55,53,53,51,52,53,50,52,49,50,64,53,48,49,56,54,52,50,50,52,50,53,52,51,54,51,52,54,55,46,55,56,48,55,55,53,52,59,66,73,78,109

Secondary structure (DSSP, 8-state):
-PPPPS-HHHIIIIIIHHHHHHHHHHHHH--TT-EEEEEEEETTTEEEEEEEEE-TTS-HHHHHHHHHHHHHHSTTSTTTT-S-EEEE-SSEEEEEESS--S-GGGGG-SPPP------------PPPP--------TTHHHHHHHHHHHHHHHHHHHHHHHHHHHHHHHHHHHHHHHHHHHH--

Foldseek 3Di:
DPDWDPDLVCQLPVPVVVQLLVQLLQLLVDDQFSKAWDWDAGPPRFIKTKMKTFANPDHSVRSSVVSVVVSVCQCVDPCRSTQWDWDDDPTMIITMHSDDDDDCVVNVPPPDDPPDDDDDDDDDDDDDDDDDDDDDDPPVVVVVVVVVVVVCCVPVVVVVVVVVVVVVVVVVVVVVVVVVVVVVD

InterPro domains:
  IPR002902 Gnk2-homologous domain [PF01657] (12-98)
  IPR002902 Gnk2-homologous domain [PS51473] (1-101)
  IPR038408 Gnk2-homologous domain superfamily [G3DSA:3.30.430.20] (4-101)